Protein AF-A0A8C2EIW2-F1 (afdb_monomer_lite)

Secondary structure (DSSP, 8-state):
-----------HHHHHHHHHS-HHHHHHHHHHHHHHHT-S-HHHHHHHHHHHHH--EEEEEEETTTEEEEEEESS-BS-GGGGT-S---EEEEEES-EEEESSGGG-SSEEEE-SEEE-SGGGT-SS-S-----EEEEPP---SS-EEEEESSGGG-SSEEEEES--BS-GGGGT--SB--EEEEEES-EEEEEETTTEEEEEEE-SEEESSGGGGT-SS-B--EEEE--SS----TT---PPPPPPPPPS--PPPPPPPPPPPPPPPPP-----

Structure (mmCIF, N/CA/C/O backbone):
data_AF-A0A8C2EIW2-F1
#
_entry.id   AF-A0A8C2EIW2-F1
#
loop_
_atom_site.group_PDB
_atom_site.id
_atom_site.type_symbol
_atom_site.label_atom_id
_atom_site.label_alt_id
_atom_site.label_comp_id
_atom_site.label_asym_id
_atom_site.label_entity_id
_atom_site.label_seq_id
_atom_site.pdbx_PDB_ins_code
_atom_site.Cartn_x
_atom_site.Cartn_y
_atom_site.Cartn_z
_atom_site.occupancy
_atom_site.B_iso_or_equiv
_atom_site.auth_seq_id
_atom_site.auth_comp_id
_atom_site.auth_asym_id
_atom_site.auth_atom_id
_atom_site.pdbx_PDB_model_num
ATOM 1 N N . MET A 1 1 ? -33.256 -3.140 -30.099 1.00 30.50 1 MET A N 1
ATOM 2 C CA . MET A 1 1 ? -34.189 -3.434 -28.993 1.00 30.50 1 MET A CA 1
ATOM 3 C C . MET A 1 1 ? -33.750 -4.751 -28.363 1.00 30.50 1 MET A C 1
ATOM 5 O O . MET A 1 1 ? -34.333 -5.787 -28.634 1.00 30.50 1 MET A O 1
ATOM 9 N N . TYR A 1 2 ? -32.639 -4.740 -27.622 1.00 24.12 2 TYR A N 1
ATOM 10 C CA . TYR A 1 2 ? -32.174 -5.925 -26.899 1.00 24.12 2 TYR A CA 1
ATOM 11 C C . TYR A 1 2 ? -32.794 -5.869 -25.509 1.00 24.12 2 TYR A C 1
ATOM 13 O O . TYR A 1 2 ? -32.326 -5.154 -24.629 1.00 24.12 2 TYR A O 1
ATOM 21 N N . CYS A 1 3 ? -33.921 -6.558 -25.370 1.00 26.02 3 CYS A N 1
ATOM 22 C CA . CYS A 1 3 ? -34.551 -6.833 -24.092 1.00 26.02 3 CYS A CA 1
ATOM 23 C C . CYS A 1 3 ? -33.727 -7.950 -23.437 1.00 26.02 3 CYS A C 1
ATOM 25 O O . CYS A 1 3 ? -34.013 -9.130 -23.614 1.00 26.02 3 CYS A O 1
ATOM 27 N N . VAL A 1 4 ? -32.632 -7.583 -22.769 1.00 29.36 4 VAL A N 1
ATOM 28 C CA . VAL A 1 4 ? -32.008 -8.485 -21.802 1.00 29.36 4 VAL A CA 1
ATOM 29 C C . VAL A 1 4 ? -32.906 -8.403 -20.579 1.00 29.36 4 VAL A C 1
ATOM 31 O O . VAL A 1 4 ? -32.952 -7.372 -19.911 1.00 29.36 4 VAL A O 1
ATOM 34 N N . LEU A 1 5 ? -33.696 -9.451 -20.360 1.00 30.02 5 LEU A N 1
ATOM 35 C CA . LEU A 1 5 ? -34.366 -9.699 -19.092 1.00 30.02 5 LEU A CA 1
ATOM 36 C C . LEU A 1 5 ? -33.278 -9.695 -18.016 1.00 30.02 5 LEU A C 1
ATOM 38 O O . LEU A 1 5 ? -32.529 -10.655 -17.869 1.00 30.02 5 LEU A O 1
ATOM 42 N N . VAL A 1 6 ? -33.133 -8.557 -17.342 1.00 33.66 6 VAL A N 1
ATOM 43 C CA . VAL A 1 6 ? -32.317 -8.432 -16.142 1.00 33.66 6 VAL A CA 1
ATOM 44 C C . VAL A 1 6 ? -33.034 -9.273 -15.100 1.00 33.66 6 VAL A C 1
ATOM 46 O O . VAL A 1 6 ? -34.129 -8.914 -14.668 1.00 33.66 6 VAL A O 1
ATOM 49 N N . ASP A 1 7 ? -32.465 -10.425 -14.757 1.00 33.94 7 ASP A N 1
ATOM 50 C CA . ASP A 1 7 ? -32.944 -11.234 -13.644 1.00 33.94 7 ASP A CA 1
ATOM 51 C C . ASP A 1 7 ? -33.000 -10.344 -12.394 1.00 33.94 7 ASP A C 1
ATOM 53 O O . ASP A 1 7 ? -31.979 -9.939 -11.839 1.00 33.94 7 ASP A O 1
ATOM 57 N N . TYR A 1 8 ? -34.218 -10.023 -11.954 1.00 40.22 8 TYR A N 1
ATOM 58 C CA . TYR A 1 8 ? -34.543 -9.215 -10.772 1.00 40.22 8 TYR A CA 1
ATOM 59 C C . TYR A 1 8 ? -34.230 -9.949 -9.453 1.00 40.22 8 TYR A C 1
ATOM 61 O O . TYR A 1 8 ? -34.873 -9.718 -8.430 1.00 40.22 8 TYR A O 1
ATOM 69 N N . SER A 1 9 ? -33.224 -10.823 -9.432 1.00 42.44 9 SER A N 1
ATOM 70 C CA . SER A 1 9 ? -32.751 -11.469 -8.208 1.00 42.44 9 SER A CA 1
ATOM 71 C C . SER A 1 9 ? -31.757 -10.563 -7.485 1.00 42.44 9 SER A C 1
ATOM 73 O O . SER A 1 9 ? -30.590 -10.894 -7.284 1.00 42.44 9 SER A O 1
ATOM 75 N N . PHE A 1 10 ? -32.232 -9.395 -7.051 1.00 51.84 10 PHE A N 1
ATOM 76 C CA . PHE A 1 10 ? -31.583 -8.700 -5.947 1.00 51.84 10 PHE A CA 1
ATOM 77 C C . PHE A 1 10 ? -31.629 -9.639 -4.737 1.00 51.84 10 PHE A C 1
ATOM 79 O O . PHE A 1 10 ? -32.703 -9.896 -4.194 1.00 51.84 10 PHE A O 1
ATOM 86 N N . SER A 1 11 ? -30.476 -10.167 -4.318 1.00 59.78 11 SER A N 1
ATOM 87 C CA . SER A 1 11 ? -30.367 -10.876 -3.039 1.00 59.78 11 SER A CA 1
ATOM 88 C C . SER A 1 11 ? -31.013 -10.024 -1.939 1.00 59.78 11 SER A C 1
ATOM 90 O O . SER A 1 11 ? -30.809 -8.807 -1.904 1.00 59.78 11 SER A O 1
ATOM 92 N N . SER A 1 12 ? -31.795 -10.637 -1.044 1.00 57.91 12 SER A N 1
ATOM 93 C CA . SER A 1 12 ? -32.500 -9.936 0.044 1.00 57.91 12 SER A CA 1
ATOM 94 C C . SER A 1 12 ? -31.567 -9.054 0.888 1.00 57.91 12 SER A C 1
ATOM 96 O O . SER A 1 12 ? -31.994 -8.024 1.409 1.00 57.91 12 SER A O 1
ATOM 98 N N . ALA A 1 13 ? -30.277 -9.401 0.949 1.00 53.03 13 ALA A N 1
ATOM 99 C CA . ALA A 1 13 ? -29.229 -8.623 1.601 1.00 53.03 13 ALA A CA 1
ATOM 100 C C . ALA A 1 13 ? -29.002 -7.239 0.960 1.00 53.03 13 ALA A C 1
ATOM 102 O O . ALA A 1 13 ? -28.794 -6.260 1.673 1.00 53.03 13 ALA A O 1
ATOM 103 N N . VAL A 1 14 ? -29.098 -7.129 -0.370 1.00 58.44 14 VAL A N 1
ATOM 104 C CA . VAL A 1 14 ? -28.888 -5.870 -1.108 1.00 58.44 14 VAL A CA 1
ATOM 105 C C . VAL A 1 14 ? -30.044 -4.898 -0.856 1.00 58.44 14 VAL A C 1
ATOM 107 O O . VAL A 1 14 ? -29.818 -3.719 -0.584 1.00 58.44 14 VAL A O 1
ATOM 110 N N . TRP A 1 15 ? -31.285 -5.400 -0.872 1.00 61.28 15 TRP A N 1
ATOM 111 C CA . TRP A 1 15 ? -32.464 -4.609 -0.503 1.00 61.28 15 TRP A CA 1
ATOM 112 C C . TRP A 1 15 ? -32.425 -4.181 0.961 1.00 61.28 15 TRP A C 1
ATOM 114 O O . TRP A 1 15 ? -32.726 -3.026 1.261 1.00 61.28 15 TRP A O 1
ATOM 124 N N . SER A 1 16 ? -32.003 -5.077 1.859 1.00 59.00 16 SER A N 1
ATOM 125 C CA . SER A 1 16 ? -31.823 -4.743 3.270 1.00 59.00 16 SER A CA 1
ATOM 126 C C . SER A 1 16 ? -30.834 -3.591 3.437 1.00 59.00 16 SER A C 1
ATOM 128 O O . SER A 1 16 ? -31.175 -2.623 4.102 1.00 59.00 16 SER A O 1
ATOM 130 N N . LEU A 1 17 ? -29.667 -3.626 2.781 1.00 57.25 17 LEU A N 1
ATOM 131 C CA . LEU A 1 17 ? -28.654 -2.572 2.908 1.00 57.25 17 LEU A CA 1
ATOM 132 C C . LEU A 1 17 ? -29.141 -1.196 2.434 1.00 57.25 17 LEU A C 1
ATOM 134 O O . LEU A 1 17 ? -28.920 -0.192 3.113 1.00 57.25 17 LEU A O 1
ATOM 138 N N . ILE A 1 18 ? -29.838 -1.140 1.293 1.00 62.06 18 ILE A N 1
ATOM 139 C CA . ILE A 1 18 ? -30.417 0.111 0.777 1.00 62.06 18 ILE A CA 1
ATOM 140 C C . ILE A 1 18 ? -31.494 0.633 1.739 1.00 62.06 18 ILE A C 1
ATOM 142 O O . ILE A 1 18 ? -31.574 1.834 1.991 1.00 62.06 18 ILE A O 1
ATOM 146 N N . LEU A 1 19 ? -32.318 -0.253 2.305 1.00 66.56 19 LEU A N 1
ATOM 147 C CA . LEU A 1 19 ? -33.421 0.121 3.192 1.00 66.56 19 LEU A CA 1
ATOM 148 C C . LEU A 1 19 ? -32.984 0.424 4.633 1.00 66.56 19 LEU A C 1
ATOM 150 O O . LEU A 1 19 ? -33.709 1.138 5.325 1.00 66.56 19 LEU A O 1
ATOM 154 N N . THR A 1 20 ? -31.824 -0.058 5.088 1.00 62.56 20 THR A N 1
ATOM 155 C CA . THR A 1 20 ? -31.282 0.225 6.431 1.00 62.56 20 THR A CA 1
ATOM 156 C C . THR A 1 20 ? -30.272 1.370 6.453 1.00 62.56 20 THR A C 1
ATOM 158 O O . THR A 1 20 ? -29.995 1.908 7.522 1.00 62.56 20 THR A O 1
ATOM 161 N N . ALA A 1 21 ? -29.736 1.790 5.303 1.00 54.59 21 ALA A N 1
ATOM 162 C CA . ALA A 1 21 ? -28.833 2.935 5.235 1.00 54.59 21 ALA A CA 1
ATOM 163 C C . ALA A 1 21 ? -29.549 4.273 5.550 1.00 54.59 21 ALA A C 1
ATOM 165 O O . ALA A 1 21 ? -30.749 4.424 5.260 1.00 54.59 21 ALA A O 1
ATOM 166 N N . PRO A 1 22 ? -28.826 5.277 6.097 1.00 62.41 22 PRO A N 1
ATOM 167 C CA . PRO A 1 22 ? -29.338 6.637 6.260 1.00 62.41 22 PRO A CA 1
ATOM 168 C C . PRO A 1 22 ? -29.904 7.179 4.944 1.00 62.41 22 PRO A C 1
ATOM 170 O O . PRO A 1 22 ? -29.313 6.964 3.888 1.00 62.41 22 PRO A O 1
ATOM 173 N N . ILE A 1 23 ? -31.035 7.895 4.995 1.00 67.69 23 ILE A N 1
ATOM 174 C CA . ILE A 1 23 ? -31.810 8.313 3.804 1.00 67.69 23 ILE A CA 1
ATOM 175 C C . ILE A 1 23 ? -30.937 9.027 2.757 1.00 67.69 23 ILE A C 1
ATOM 177 O O . ILE A 1 23 ? -31.072 8.762 1.566 1.00 67.69 23 ILE A O 1
ATOM 181 N N . HIS A 1 24 ? -29.994 9.863 3.198 1.00 57.12 24 HIS A N 1
ATOM 182 C CA . HIS A 1 24 ? -29.082 10.601 2.319 1.00 57.12 24 HIS A CA 1
ATOM 183 C C . HIS A 1 24 ? -28.038 9.716 1.604 1.00 57.12 24 HIS A C 1
ATOM 185 O O . HIS A 1 24 ? -27.516 10.117 0.570 1.00 57.12 24 HIS A O 1
ATOM 191 N N . CYS A 1 25 ? -27.758 8.507 2.103 1.00 43.12 25 CYS A N 1
ATOM 192 C CA . CYS A 1 25 ? -26.814 7.558 1.499 1.00 43.12 25 CYS A CA 1
ATOM 193 C C . CYS A 1 25 ? -27.482 6.569 0.532 1.00 43.12 25 CYS A C 1
ATOM 195 O O . CYS A 1 25 ? -26.796 5.975 -0.300 1.00 43.12 25 CYS A O 1
ATOM 197 N N . ARG A 1 26 ? -28.808 6.378 0.622 1.00 67.62 26 ARG A N 1
ATOM 198 C CA . ARG A 1 26 ? -29.530 5.325 -0.119 1.00 67.62 26 ARG A CA 1
ATOM 199 C C . ARG A 1 26 ? -29.382 5.442 -1.633 1.00 67.62 26 ARG A C 1
ATOM 201 O O . ARG A 1 26 ? -29.185 4.428 -2.292 1.00 67.62 26 ARG A O 1
ATOM 208 N N . GLY A 1 27 ? -29.444 6.664 -2.168 1.00 60.44 27 GLY A N 1
ATOM 209 C CA . GLY A 1 27 ? -29.278 6.919 -3.604 1.00 60.44 27 GLY A CA 1
ATOM 210 C C . GLY A 1 27 ? -27.888 6.528 -4.111 1.00 60.44 27 GLY A C 1
ATOM 211 O O . GLY A 1 27 ? -27.780 5.813 -5.099 1.00 60.44 27 GLY A O 1
ATOM 212 N N . SER A 1 28 ? -26.838 6.908 -3.375 1.00 58.56 28 SER A N 1
ATOM 213 C CA . SER A 1 28 ? -25.444 6.581 -3.713 1.00 58.56 28 SER A CA 1
ATOM 214 C C . SER A 1 28 ? -25.170 5.074 -3.644 1.00 58.56 28 SER A C 1
ATOM 216 O O . SER A 1 28 ? -24.559 4.511 -4.549 1.00 58.56 28 SER A O 1
ATOM 218 N N . ILE A 1 29 ? -25.693 4.388 -2.620 1.00 61.31 29 ILE A N 1
ATOM 219 C CA . ILE A 1 29 ? -25.570 2.926 -2.492 1.00 61.31 29 ILE A CA 1
ATOM 220 C C . ILE A 1 29 ? -26.311 2.222 -3.637 1.00 61.31 29 ILE A C 1
ATOM 222 O O . ILE A 1 29 ? -25.757 1.318 -4.258 1.00 61.31 29 ILE A O 1
ATOM 226 N N . ALA A 1 30 ? -27.535 2.650 -3.964 1.00 62.59 30 ALA A N 1
ATOM 227 C CA . ALA A 1 30 ? -28.309 2.074 -5.064 1.00 62.59 30 ALA A CA 1
ATOM 228 C C . ALA A 1 30 ? -27.621 2.270 -6.428 1.00 62.59 30 ALA A C 1
ATOM 230 O O . ALA A 1 30 ? -27.574 1.339 -7.232 1.00 62.59 30 ALA A O 1
ATOM 231 N N . GLU A 1 31 ? -27.043 3.448 -6.672 1.00 61.84 31 GLU A N 1
ATOM 232 C CA . GLU A 1 31 ? -26.300 3.750 -7.898 1.00 61.84 31 GLU A CA 1
ATOM 233 C C . GLU A 1 31 ? -25.021 2.906 -8.012 1.00 61.84 31 GLU A C 1
ATOM 235 O O . GLU A 1 31 ? -24.765 2.306 -9.056 1.00 61.84 31 GLU A O 1
ATOM 240 N N . GLN A 1 32 ? -24.260 2.764 -6.922 1.00 59.06 32 GLN A N 1
ATOM 241 C CA . GLN A 1 32 ? -23.056 1.925 -6.885 1.00 59.06 32 GLN A CA 1
ATOM 242 C C . GLN A 1 32 ? -23.372 0.438 -7.091 1.00 59.06 32 GLN A C 1
ATOM 244 O O . GLN A 1 32 ? -22.642 -0.252 -7.807 1.00 59.06 32 GLN A O 1
ATOM 249 N N . VAL A 1 33 ? -24.473 -0.057 -6.517 1.00 63.78 33 VAL A N 1
ATOM 250 C CA . VAL A 1 33 ? -24.961 -1.429 -6.725 1.00 63.78 33 VAL A CA 1
ATOM 251 C C . VAL A 1 33 ? -25.390 -1.646 -8.182 1.00 63.78 33 VAL A C 1
ATOM 253 O O . VAL A 1 33 ? -25.009 -2.654 -8.778 1.00 63.78 33 VAL A O 1
ATOM 256 N N . MET A 1 34 ? -26.114 -0.697 -8.793 1.00 61.66 34 MET A N 1
ATOM 257 C CA . MET A 1 34 ? -26.484 -0.775 -10.215 1.00 61.66 34 MET A CA 1
ATOM 258 C C . MET A 1 34 ? -25.261 -0.748 -11.139 1.00 61.66 34 MET A C 1
ATOM 260 O O . MET A 1 34 ? -25.190 -1.532 -12.083 1.00 61.66 34 MET A O 1
ATOM 264 N N . GLN A 1 35 ? -24.263 0.092 -10.848 1.00 56.88 35 GLN A N 1
ATOM 265 C CA . GLN A 1 35 ? -23.012 0.129 -11.612 1.00 56.88 35 GLN A CA 1
ATOM 266 C C . GLN A 1 35 ? -22.216 -1.178 -11.510 1.00 56.88 35 GLN A C 1
ATOM 268 O O . GLN A 1 35 ? -21.512 -1.534 -12.455 1.00 56.88 35 GLN A O 1
ATOM 273 N N . CYS A 1 36 ? -22.325 -1.920 -10.400 1.00 55.12 36 CYS A N 1
ATOM 274 C CA . CYS A 1 36 ? -21.726 -3.250 -10.307 1.00 55.12 36 CYS A CA 1
ATOM 275 C C . CYS A 1 36 ? -22.353 -4.189 -11.343 1.00 55.12 36 CYS A C 1
ATOM 277 O O . CYS A 1 36 ?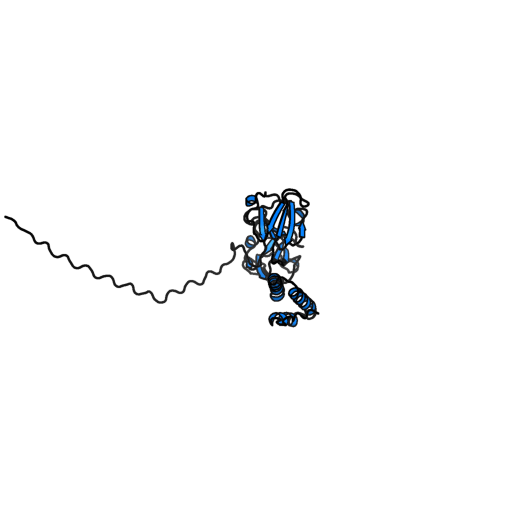 -21.612 -4.783 -12.117 1.00 55.12 36 CYS A O 1
ATOM 279 N N . TYR A 1 37 ? -23.685 -4.242 -11.450 1.00 57.47 37 TYR A N 1
ATOM 280 C CA . TYR A 1 37 ? -24.411 -5.150 -12.354 1.00 57.47 37 TYR A CA 1
ATOM 281 C C . TYR A 1 37 ? -24.103 -4.981 -13.853 1.00 57.47 37 TYR A C 1
ATOM 283 O O . TYR A 1 37 ? -24.284 -5.922 -14.620 1.00 57.47 37 TYR A O 1
ATOM 291 N N . ILE A 1 38 ? -23.600 -3.819 -14.274 1.00 56.09 38 ILE A N 1
ATOM 292 C CA . ILE A 1 38 ? -23.269 -3.534 -15.682 1.00 56.09 38 ILE A CA 1
ATOM 293 C C . ILE A 1 38 ? -21.868 -4.064 -16.060 1.00 56.09 38 ILE A C 1
ATOM 295 O O . ILE A 1 38 ? -21.541 -4.195 -17.239 1.00 56.09 38 ILE A O 1
ATOM 299 N N . SER A 1 39 ? -21.024 -4.393 -15.076 1.00 52.19 39 SER A N 1
ATOM 300 C CA . SER A 1 39 ? -19.644 -4.826 -15.318 1.00 52.19 39 SER A CA 1
ATOM 301 C C . SER A 1 39 ? -19.572 -6.271 -15.854 1.00 52.19 39 SER A C 1
ATOM 303 O O . SER A 1 39 ? -20.128 -7.167 -15.228 1.00 52.19 39 SER A O 1
ATOM 305 N N . PRO A 1 40 ? -18.859 -6.565 -16.959 1.00 54.47 40 PRO A N 1
ATOM 306 C CA . PRO A 1 40 ? -18.861 -7.898 -17.580 1.00 54.47 40 PRO A CA 1
ATOM 307 C C . PRO A 1 40 ? -18.121 -8.986 -16.777 1.00 54.47 40 PRO A C 1
ATOM 309 O O . PRO A 1 40 ? -18.162 -10.157 -17.150 1.00 54.47 40 PRO A O 1
ATOM 312 N N . ASN A 1 41 ? -17.429 -8.632 -15.689 1.00 57.75 41 ASN A N 1
ATOM 313 C CA . ASN A 1 41 ? -16.630 -9.565 -14.893 1.00 57.75 41 ASN A CA 1
ATOM 314 C C . ASN A 1 41 ? -17.331 -9.909 -13.561 1.00 57.75 41 ASN A C 1
ATOM 316 O O . ASN A 1 41 ? -17.352 -9.103 -12.632 1.00 57.75 41 ASN A O 1
ATOM 320 N N . LEU A 1 42 ? -17.885 -11.122 -13.447 1.00 56.72 42 LEU A N 1
ATOM 321 C CA . LEU A 1 42 ? -18.634 -11.567 -12.259 1.00 56.72 42 LEU A CA 1
ATOM 322 C C . LEU A 1 42 ? -17.804 -11.588 -10.960 1.00 56.72 42 LEU A C 1
ATOM 324 O O . LEU A 1 42 ? -18.348 -11.334 -9.887 1.00 56.72 42 LEU A O 1
ATOM 328 N N . LEU A 1 43 ? -16.501 -11.887 -11.016 1.00 55.50 43 LEU A N 1
ATOM 329 C CA . LEU A 1 43 ? -15.640 -11.906 -9.821 1.00 55.50 43 LEU A CA 1
ATOM 330 C C . LEU A 1 43 ? -15.403 -10.490 -9.293 1.00 55.50 43 LEU A C 1
ATOM 332 O O . LEU A 1 43 ? -15.512 -10.240 -8.094 1.00 55.50 43 LEU A O 1
ATOM 336 N N . GLN A 1 44 ? -15.167 -9.559 -10.216 1.00 56.28 44 GLN A N 1
ATOM 337 C CA . GLN A 1 44 ? -15.072 -8.130 -9.946 1.00 56.28 44 GLN A CA 1
ATOM 338 C C . GLN A 1 44 ? -16.358 -7.592 -9.301 1.00 56.28 44 GLN A C 1
ATOM 340 O O . GLN A 1 44 ? -16.306 -6.872 -8.303 1.00 56.28 44 GLN A O 1
ATOM 345 N N . GLN A 1 45 ? -17.520 -7.966 -9.849 1.00 55.41 45 GLN A N 1
ATOM 346 C CA . GLN A 1 45 ? -18.823 -7.635 -9.270 1.00 55.41 45 GLN A CA 1
ATOM 347 C C . GLN A 1 45 ? -18.954 -8.179 -7.853 1.00 55.41 45 GLN A C 1
ATOM 349 O O . GLN A 1 45 ? -19.349 -7.440 -6.956 1.00 55.41 45 GLN A O 1
ATOM 354 N N . ARG A 1 46 ? -18.597 -9.451 -7.642 1.00 54.94 46 ARG A N 1
ATOM 355 C CA . ARG A 1 46 ? -18.718 -10.115 -6.344 1.00 54.94 46 ARG A CA 1
ATOM 356 C C . ARG A 1 46 ? -17.853 -9.449 -5.279 1.00 54.94 46 ARG A C 1
ATOM 358 O O . ARG A 1 46 ? -18.366 -9.174 -4.205 1.00 54.94 46 ARG A O 1
ATOM 365 N N . ASN A 1 47 ? -16.590 -9.144 -5.572 1.00 57.78 47 ASN A N 1
ATOM 366 C CA . ASN A 1 47 ? -15.695 -8.491 -4.611 1.00 57.78 47 ASN A CA 1
ATOM 367 C C . ASN A 1 47 ? -16.169 -7.067 -4.286 1.00 57.78 47 ASN A C 1
ATOM 369 O O . ASN A 1 47 ? -16.259 -6.692 -3.120 1.00 57.78 47 ASN A O 1
ATOM 373 N N . LYS A 1 48 ? -16.585 -6.304 -5.306 1.00 59.34 48 LYS A N 1
ATOM 374 C CA . LYS A 1 48 ? -17.128 -4.952 -5.124 1.00 59.34 48 LYS A CA 1
ATOM 375 C C . LYS A 1 48 ? -18.429 -4.955 -4.312 1.00 59.34 48 LYS A C 1
ATOM 377 O O . LYS A 1 48 ? -18.587 -4.127 -3.422 1.00 59.34 48 LYS A O 1
ATOM 382 N N . LEU A 1 49 ? -19.327 -5.910 -4.562 1.00 55.94 49 LEU A N 1
ATOM 383 C CA . LEU A 1 49 ? -20.537 -6.124 -3.763 1.00 55.94 49 LEU A CA 1
ATOM 384 C C . LEU A 1 49 ? -20.206 -6.561 -2.332 1.00 55.94 49 LEU A C 1
ATOM 386 O O . LEU A 1 49 ? -20.809 -6.025 -1.418 1.00 55.94 49 LEU A O 1
ATOM 390 N N . ILE A 1 50 ? -19.238 -7.454 -2.107 1.00 58.59 50 ILE A N 1
ATOM 391 C CA . ILE A 1 50 ? -18.809 -7.846 -0.751 1.00 58.59 50 ILE A CA 1
ATOM 392 C C . ILE A 1 50 ? -18.352 -6.618 0.046 1.00 58.59 50 ILE A C 1
ATOM 394 O O . ILE A 1 50 ? -18.817 -6.425 1.162 1.00 58.59 50 ILE A O 1
ATOM 398 N N . TYR A 1 51 ? -17.541 -5.728 -0.533 1.00 59.97 51 TYR A N 1
ATOM 399 C CA . TYR A 1 51 ? -17.130 -4.496 0.156 1.00 59.97 51 TYR A CA 1
ATOM 400 C C . TYR A 1 51 ? -18.279 -3.528 0.438 1.00 59.97 51 TYR A C 1
ATOM 402 O O . TYR A 1 51 ? -18.302 -2.881 1.484 1.00 59.97 51 TYR A O 1
ATOM 410 N N . ILE A 1 52 ? -19.233 -3.423 -0.491 1.00 57.97 52 ILE A N 1
ATOM 411 C CA . ILE A 1 52 ? -20.424 -2.584 -0.317 1.00 57.97 52 ILE A CA 1
ATOM 412 C C . ILE A 1 52 ? -21.341 -3.163 0.771 1.00 57.97 52 ILE A C 1
ATOM 414 O O . ILE A 1 52 ? -21.933 -2.396 1.525 1.00 57.97 52 ILE A O 1
ATOM 418 N N . LEU A 1 53 ? -21.460 -4.492 0.861 1.00 54.56 53 LEU A N 1
ATOM 419 C CA . LEU A 1 53 ? -22.374 -5.184 1.772 1.00 54.56 53 LEU A CA 1
ATOM 420 C C . LEU A 1 53 ? -21.793 -5.362 3.186 1.00 54.56 53 LEU A C 1
ATOM 422 O O . LEU A 1 53 ? -22.518 -5.144 4.153 1.00 54.56 53 LEU A O 1
ATOM 426 N N . ASP A 1 54 ? -20.509 -5.705 3.322 1.00 61.25 54 ASP A N 1
ATOM 427 C CA . ASP A 1 54 ? -19.856 -5.897 4.630 1.00 61.25 54 ASP A CA 1
ATOM 428 C C . ASP A 1 54 ? -19.459 -4.562 5.290 1.00 61.25 54 ASP A C 1
ATOM 430 O O . ASP A 1 54 ? -19.237 -4.505 6.501 1.00 61.25 54 ASP A O 1
ATOM 434 N N . GLY A 1 55 ? -19.402 -3.473 4.510 1.00 70.00 55 GLY A N 1
ATOM 435 C CA . GLY A 1 55 ? -18.922 -2.166 4.957 1.00 70.00 55 GLY A CA 1
ATOM 436 C C . GLY A 1 55 ? -17.418 -2.177 5.241 1.00 70.00 55 GLY A C 1
ATOM 437 O O . GLY A 1 55 ? -16.827 -3.215 5.515 1.00 70.00 55 GLY A O 1
ATOM 438 N N . LEU A 1 56 ? -16.755 -1.023 5.173 1.00 84.88 56 LEU A N 1
ATOM 439 C CA . LEU A 1 56 ? -15.342 -0.900 5.557 1.00 84.88 56 LEU A CA 1
ATOM 440 C C . LEU A 1 56 ? -15.257 -0.916 7.086 1.00 84.88 56 LEU A C 1
ATOM 442 O O . LEU A 1 56 ? -15.984 -0.153 7.725 1.00 84.88 56 LEU A O 1
ATOM 446 N N . ARG A 1 57 ? -14.399 -1.751 7.686 1.00 91.25 57 ARG A N 1
ATOM 447 C CA . ARG A 1 57 ? -14.280 -1.793 9.148 1.00 91.25 57 ARG A CA 1
ATOM 448 C C . ARG A 1 57 ? -12.894 -2.190 9.648 1.00 91.25 57 ARG A C 1
ATOM 450 O O . ARG A 1 57 ? -12.407 -3.296 9.410 1.00 91.25 57 ARG A O 1
ATOM 457 N N . ALA A 1 58 ? -12.307 -1.284 10.423 1.00 95.56 58 ALA A N 1
ATOM 458 C CA . ALA A 1 58 ? -11.114 -1.515 11.226 1.00 95.56 58 ALA A CA 1
ATOM 459 C C . ALA A 1 58 ? -11.347 -1.038 12.667 1.00 95.56 58 ALA A C 1
ATOM 461 O O . ALA A 1 58 ? -11.920 0.026 12.901 1.00 95.56 58 ALA A O 1
ATOM 462 N N . SER A 1 59 ? -10.883 -1.820 13.636 1.00 97.38 59 SER A N 1
ATOM 463 C CA . SER A 1 59 ? -10.918 -1.509 15.063 1.00 97.38 59 SER A CA 1
ATOM 464 C C . SER A 1 59 ? -9.493 -1.296 15.568 1.00 97.38 59 SER A C 1
ATOM 466 O O . SER A 1 59 ? -8.674 -2.211 15.515 1.00 97.38 59 SER A O 1
ATOM 468 N N . LEU A 1 60 ? -9.193 -0.100 16.068 1.00 98.25 60 LEU A N 1
ATOM 469 C CA . LEU A 1 60 ? -7.896 0.253 16.640 1.00 98.25 60 LEU A CA 1
ATOM 470 C C . LEU A 1 60 ? -8.024 0.361 18.159 1.00 98.25 60 LEU A C 1
ATOM 472 O O . LEU A 1 60 ? -9.013 0.888 18.672 1.00 98.25 60 LEU A O 1
ATOM 476 N N . PHE A 1 61 ? -7.013 -0.119 18.871 1.00 98.25 61 PHE A N 1
ATOM 477 C CA . PHE A 1 61 ? -6.990 -0.173 20.327 1.00 98.25 61 PHE A CA 1
ATOM 478 C C . PHE A 1 61 ? -5.762 0.544 20.871 1.00 98.25 61 PHE A C 1
ATOM 480 O O . PHE A 1 61 ? -4.676 0.463 20.297 1.00 98.25 61 PHE A O 1
ATOM 487 N N . GLU A 1 62 ? -5.931 1.220 22.001 1.00 97.31 62 GLU A N 1
ATOM 488 C CA . GLU A 1 62 ? -4.874 1.970 22.684 1.00 97.31 62 GLU A CA 1
ATOM 489 C C . GLU A 1 62 ? -3.724 1.074 23.172 1.00 97.31 62 GLU A C 1
ATOM 491 O O . GLU A 1 62 ? -2.551 1.440 23.072 1.00 97.31 62 GLU A O 1
ATOM 496 N N . PHE A 1 63 ? -4.038 -0.132 23.652 1.00 97.56 63 PHE A N 1
ATOM 497 C CA . PHE A 1 63 ? -3.052 -1.073 24.183 1.00 97.56 63 PHE A CA 1
ATOM 498 C C . PHE A 1 63 ? -2.904 -2.321 23.310 1.00 97.56 63 PHE A C 1
ATOM 500 O O . PHE A 1 63 ? -3.744 -2.628 22.462 1.00 97.56 63 PHE A O 1
ATOM 507 N N . GLU A 1 64 ? -1.801 -3.047 23.513 1.00 97.50 64 GLU A N 1
ATOM 508 C CA . GLU A 1 64 ? -1.590 -4.365 22.908 1.00 97.50 64 GLU A CA 1
ATOM 509 C C . GLU A 1 64 ? -2.700 -5.347 23.341 1.00 97.50 64 GLU A C 1
ATOM 511 O O . GLU A 1 64 ? -3.313 -5.205 24.405 1.00 97.50 64 GLU A O 1
ATOM 516 N N . ASN A 1 65 ? -2.920 -6.385 22.535 1.00 97.19 65 ASN A N 1
ATOM 517 C CA . ASN A 1 65 ? -3.881 -7.466 22.778 1.00 97.19 65 ASN A CA 1
ATOM 518 C C . ASN A 1 65 ? -5.340 -6.996 22.928 1.00 97.19 65 ASN A C 1
ATOM 520 O O . ASN A 1 65 ? -6.086 -7.531 23.749 1.00 97.19 65 ASN A O 1
ATOM 524 N N . PHE A 1 66 ? -5.734 -6.004 22.128 1.00 97.56 66 PHE A N 1
ATOM 525 C CA . PHE A 1 66 ? -7.110 -5.523 21.955 1.00 97.56 66 PHE A CA 1
ATOM 526 C C . PHE A 1 66 ? -7.723 -4.946 23.238 1.00 97.56 66 PHE A C 1
ATOM 528 O O . PHE A 1 66 ? -8.880 -5.196 23.574 1.00 97.56 66 PHE A O 1
ATOM 535 N N . ARG A 1 67 ? -6.918 -4.178 23.986 1.00 97.12 67 ARG A N 1
ATOM 536 C CA . ARG A 1 67 ? -7.288 -3.579 25.279 1.00 97.12 67 ARG A CA 1
ATOM 537 C C . ARG A 1 67 ? -7.259 -2.054 25.246 1.00 97.12 67 ARG A C 1
ATOM 539 O O . ARG A 1 67 ? -6.665 -1.439 24.365 1.00 97.12 67 ARG A O 1
ATOM 546 N N . GLY A 1 68 ? -7.843 -1.457 26.281 1.00 96.81 68 GLY A N 1
ATOM 547 C CA . GLY A 1 68 ? -7.914 -0.007 26.440 1.00 96.81 68 GLY A CA 1
ATOM 548 C C . GLY A 1 68 ? -9.014 0.596 25.582 1.00 96.81 68 GLY A C 1
ATOM 549 O O . GLY A 1 68 ? -9.983 -0.082 25.223 1.00 96.81 68 GLY A O 1
ATOM 550 N N . LYS A 1 69 ? -8.878 1.882 25.266 1.00 96.31 69 LYS A N 1
ATOM 551 C CA . LYS A 1 69 ? -9.846 2.560 24.413 1.00 96.31 69 LYS A CA 1
ATOM 552 C C . LYS A 1 69 ? -9.885 1.932 23.014 1.00 96.31 69 LYS A C 1
ATOM 554 O O . LYS A 1 69 ? -8.844 1.709 22.401 1.00 96.31 69 LYS A O 1
ATOM 559 N N . LYS A 1 70 ? -11.099 1.712 22.501 1.00 97.25 70 LYS A N 1
ATOM 560 C CA . LYS A 1 70 ? -11.375 1.232 21.141 1.00 97.25 70 LYS A CA 1
ATOM 561 C C . LYS A 1 70 ? -11.866 2.381 20.257 1.00 97.25 70 LYS A C 1
ATOM 563 O O . LYS A 1 70 ? -12.760 3.127 20.654 1.00 97.25 70 LYS A O 1
ATOM 568 N N . VAL A 1 71 ? -11.312 2.495 19.054 1.00 97.69 71 VAL A N 1
ATOM 569 C CA . VAL A 1 71 ? -11.792 3.375 17.982 1.00 97.69 71 VAL A CA 1
ATOM 570 C C . VAL A 1 71 ? -12.166 2.510 16.785 1.00 97.69 71 VAL A C 1
ATOM 572 O O . VAL A 1 71 ? -11.329 1.781 16.260 1.00 97.69 71 VAL A O 1
ATOM 575 N N . GLU A 1 72 ? -13.421 2.592 16.352 1.00 96.56 72 GLU A N 1
ATOM 576 C CA . GLU A 1 72 ? -13.898 1.929 15.136 1.00 96.56 72 GLU A CA 1
ATOM 577 C C . GLU A 1 72 ? -13.879 2.908 13.965 1.00 96.56 72 GLU A C 1
ATOM 579 O O . GLU A 1 72 ? -14.372 4.035 14.069 1.00 96.56 72 GLU A O 1
ATOM 584 N N . LEU A 1 73 ? -13.307 2.472 12.847 1.00 95.06 73 LEU A N 1
ATOM 585 C CA . LEU A 1 73 ? -13.206 3.237 11.615 1.00 95.06 73 LEU A CA 1
ATOM 586 C C . LEU A 1 73 ? -13.955 2.521 10.498 1.00 95.06 73 LEU A C 1
ATOM 588 O O . LEU A 1 73 ? -13.725 1.340 10.245 1.00 95.06 73 LEU A O 1
ATOM 592 N N . SER A 1 74 ? -14.806 3.274 9.807 1.00 92.06 74 SER A N 1
ATOM 593 C CA . SER A 1 74 ? -15.502 2.852 8.586 1.00 92.06 74 SER A CA 1
ATOM 594 C C . SER A 1 74 ? -15.172 3.709 7.363 1.00 92.06 74 SER A C 1
ATOM 596 O O . SER A 1 74 ? -15.752 3.548 6.292 1.00 92.06 74 SER A O 1
ATOM 598 N N . ALA A 1 75 ? -14.224 4.628 7.520 1.00 91.25 75 ALA A N 1
ATOM 599 C CA . ALA A 1 75 ? -13.700 5.496 6.480 1.00 91.25 75 ALA A CA 1
ATOM 600 C C . ALA A 1 75 ? -12.243 5.849 6.803 1.00 91.25 75 ALA A C 1
ATOM 602 O O . ALA A 1 75 ? -11.722 5.493 7.864 1.00 91.25 75 ALA A O 1
ATOM 603 N N . GLU A 1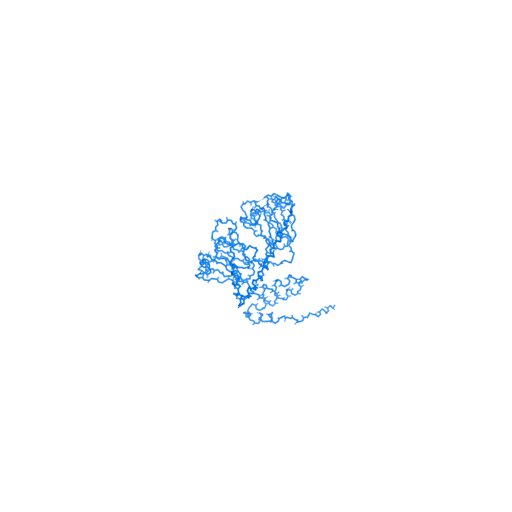 76 ? -11.590 6.565 5.892 1.00 94.62 76 GLU A N 1
ATOM 604 C CA . GLU A 1 76 ? -10.248 7.088 6.125 1.00 94.62 76 GLU A CA 1
ATOM 605 C C . GLU A 1 76 ? -10.178 8.025 7.345 1.00 94.62 76 GLU A C 1
ATOM 607 O O . GLU A 1 76 ? -11.122 8.749 7.666 1.00 94.62 76 GLU A O 1
ATOM 612 N N . CYS A 1 77 ? -9.033 8.028 8.024 1.00 97.25 77 CYS A N 1
ATOM 613 C CA . CYS A 1 77 ? -8.733 8.905 9.145 1.00 97.25 77 CYS A CA 1
ATOM 614 C C . CYS A 1 77 ? -7.335 9.502 8.958 1.00 97.25 77 CYS A C 1
ATOM 616 O O . CYS A 1 77 ? -6.335 8.787 8.994 1.00 97.25 77 CYS A O 1
ATOM 618 N N . LYS A 1 78 ? -7.275 10.820 8.735 1.00 98.00 78 LYS A N 1
ATOM 619 C CA . LYS A 1 78 ? -6.027 11.565 8.489 1.00 98.00 78 LYS A CA 1
ATOM 620 C C . LYS A 1 78 ? -5.254 11.897 9.764 1.00 98.00 78 LYS A C 1
ATOM 622 O O . LYS A 1 78 ? -4.060 12.166 9.675 1.00 98.00 78 LYS A O 1
ATOM 627 N N . ASP A 1 79 ? -5.920 11.887 10.913 1.00 97.75 79 ASP A N 1
ATOM 628 C CA . ASP A 1 79 ? -5.308 12.151 12.211 1.00 97.75 79 ASP A CA 1
ATOM 629 C C . ASP A 1 79 ? -6.030 11.360 13.312 1.00 97.75 79 ASP A C 1
ATOM 631 O O . ASP A 1 79 ? -7.140 11.695 13.727 1.00 97.75 79 ASP A O 1
ATOM 635 N N . LEU A 1 80 ? -5.400 10.289 13.794 1.00 97.06 80 LEU A N 1
ATOM 636 C CA . LEU A 1 80 ? -5.938 9.464 14.880 1.00 97.06 80 LEU A CA 1
ATOM 637 C C . LEU A 1 80 ? -5.978 10.202 16.225 1.00 97.06 80 LEU A C 1
ATOM 639 O O . LEU A 1 80 ? -6.779 9.847 17.096 1.00 97.06 80 LEU A O 1
ATOM 643 N N . ILE A 1 81 ? -5.197 11.274 16.380 1.00 95.56 81 ILE A N 1
ATOM 644 C CA . ILE A 1 81 ? -5.224 12.107 17.585 1.00 95.56 81 ILE A CA 1
ATOM 645 C C . ILE A 1 81 ? -6.581 12.812 17.709 1.00 95.56 81 ILE A C 1
ATOM 647 O O . ILE A 1 81 ? -7.109 12.909 18.813 1.00 95.56 81 ILE A O 1
ATOM 651 N N . GLU A 1 82 ? -7.232 13.184 16.600 1.00 95.31 82 GLU A N 1
ATOM 652 C CA . GLU A 1 82 ? -8.592 13.755 16.618 1.00 95.31 82 GLU A CA 1
ATOM 653 C C . GLU A 1 82 ? -9.651 12.757 17.117 1.00 95.31 82 GLU A C 1
ATOM 655 O O . GLU A 1 82 ? -10.722 13.141 17.587 1.00 95.31 82 GLU A O 1
ATOM 660 N N . LYS A 1 83 ? -9.357 11.452 17.062 1.00 92.81 83 LYS A N 1
ATOM 661 C CA . LYS A 1 83 ? -10.182 10.396 17.670 1.00 92.81 83 LYS A CA 1
ATOM 662 C C . LYS A 1 83 ? -9.806 10.129 19.132 1.00 92.81 83 LYS A C 1
ATOM 664 O O . LYS A 1 83 ? -10.321 9.187 19.738 1.00 92.81 83 LYS A O 1
ATOM 669 N N . ASN A 1 84 ? -8.950 10.967 19.718 1.00 93.19 84 ASN A N 1
ATOM 670 C CA . ASN A 1 84 ? -8.245 10.794 20.988 1.00 93.19 84 ASN A CA 1
ATOM 671 C C . ASN A 1 84 ? -7.583 9.409 21.096 1.00 93.19 84 ASN A C 1
ATOM 673 O O . ASN A 1 84 ? -7.821 8.683 22.064 1.00 93.19 84 ASN A O 1
ATOM 677 N N . LEU A 1 85 ? -6.853 9.002 20.055 1.00 93.81 85 LEU A N 1
ATOM 678 C CA . LEU A 1 85 ? -6.021 7.800 20.042 1.00 93.81 85 LEU A CA 1
ATOM 679 C C . LEU A 1 85 ? -4.580 8.209 19.711 1.00 93.81 85 LEU A C 1
ATOM 681 O O . LEU A 1 85 ? -4.166 8.196 18.557 1.00 93.81 85 LEU A O 1
ATOM 685 N N . GLU A 1 86 ? -3.835 8.628 20.736 1.00 90.81 86 GLU A N 1
ATOM 686 C CA . GLU A 1 86 ? -2.455 9.127 20.595 1.00 90.81 86 GLU A CA 1
ATOM 687 C C . GLU A 1 86 ? -1.451 8.019 20.263 1.00 90.81 86 GLU A C 1
ATOM 689 O O . GLU A 1 86 ? -0.425 8.264 19.630 1.00 90.81 86 GLU A O 1
ATOM 694 N N . LYS A 1 87 ? -1.753 6.789 20.688 1.00 93.88 87 LYS A N 1
ATOM 695 C CA . LYS A 1 87 ? -0.948 5.602 20.422 1.00 93.88 87 LYS A CA 1
ATOM 696 C C . LYS A 1 87 ? -1.849 4.424 20.089 1.00 93.88 87 LYS A C 1
ATOM 698 O O . LYS A 1 87 ? -2.838 4.175 20.774 1.00 93.88 87 LYS A O 1
ATOM 703 N N . VAL A 1 88 ? -1.468 3.682 19.056 1.00 97.81 88 VAL A N 1
ATOM 704 C CA . VAL A 1 88 ? -2.130 2.440 18.655 1.00 97.81 88 VAL A CA 1
ATOM 705 C C . VAL A 1 88 ? -1.313 1.265 19.176 1.00 97.81 88 VAL A C 1
ATOM 707 O O . VAL A 1 88 ? -0.150 1.092 18.813 1.00 97.81 88 VAL A O 1
ATOM 710 N N . GLY A 1 89 ? -1.910 0.467 20.054 1.00 97.06 89 GLY A N 1
ATOM 711 C CA . GLY A 1 89 ? -1.296 -0.724 20.627 1.00 97.06 89 GLY A CA 1
ATOM 712 C C . GLY A 1 89 ? -1.663 -2.009 19.889 1.00 97.06 89 GLY A C 1
ATOM 713 O O . GLY A 1 89 ? -0.822 -2.896 19.786 1.00 97.06 89 GLY A O 1
ATOM 714 N N . SER A 1 90 ? -2.878 -2.120 19.349 1.00 98.19 90 SER A N 1
ATOM 715 C CA . SER A 1 90 ? -3.317 -3.280 18.558 1.00 98.19 90 SER A CA 1
ATOM 716 C C . SER A 1 90 ? -4.426 -2.930 17.563 1.00 98.19 90 SER A C 1
ATOM 718 O O . SER A 1 90 ? -5.084 -1.896 17.697 1.00 98.19 90 SER A O 1
ATOM 720 N N . ILE A 1 91 ? -4.609 -3.767 16.53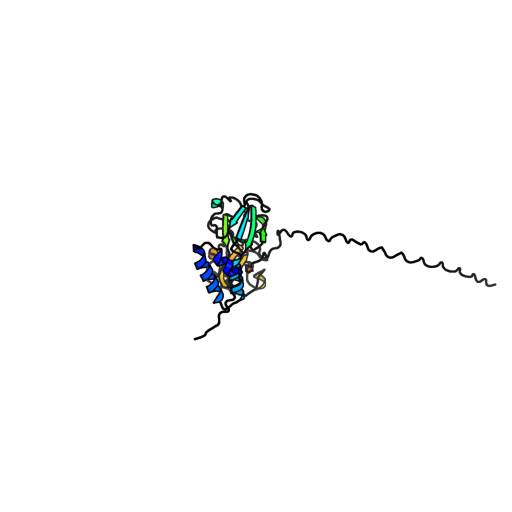8 1.00 98.00 91 ILE A N 1
ATOM 721 C CA . ILE A 1 91 ? -5.551 -3.531 15.433 1.00 98.00 91 ILE A CA 1
ATOM 722 C C . ILE A 1 91 ? -6.287 -4.828 15.091 1.00 98.00 91 ILE A C 1
ATOM 724 O O . ILE A 1 91 ? -5.675 -5.891 15.019 1.00 98.00 91 ILE A O 1
ATOM 728 N N . ILE A 1 92 ? -7.586 -4.735 14.829 1.00 96.69 92 ILE A N 1
ATOM 729 C CA . ILE A 1 92 ? -8.378 -5.790 14.192 1.00 96.69 92 ILE A CA 1
ATOM 730 C C . ILE A 1 92 ? -8.934 -5.219 12.891 1.00 96.69 92 ILE A C 1
ATOM 732 O O . ILE A 1 92 ? -9.647 -4.216 12.909 1.00 96.69 92 ILE A O 1
ATOM 736 N N . VAL A 1 93 ? -8.617 -5.850 11.765 1.00 94.88 93 VAL A N 1
ATOM 737 C CA . VAL A 1 93 ? -9.210 -5.525 10.465 1.00 94.88 93 VAL A CA 1
ATOM 738 C C . VAL A 1 93 ? -10.303 -6.542 10.184 1.00 94.88 93 VAL A C 1
ATOM 740 O O . VAL A 1 93 ? -10.024 -7.728 10.016 1.00 94.88 93 VAL A O 1
ATOM 743 N N . GLU A 1 94 ? -11.551 -6.086 10.151 1.00 89.94 94 GLU A N 1
ATOM 744 C CA . GLU A 1 94 ? -12.717 -6.960 9.985 1.00 89.94 94 GLU A CA 1
ATOM 745 C C . GLU A 1 94 ? -13.085 -7.132 8.508 1.00 89.94 94 GLU A C 1
ATOM 747 O O . GLU A 1 94 ? -13.485 -8.223 8.079 1.00 89.94 94 GLU A O 1
ATOM 752 N N . SER A 1 95 ? -12.906 -6.071 7.720 1.00 85.56 95 SER A N 1
ATOM 753 C CA . SER A 1 95 ? -13.234 -6.043 6.301 1.00 85.56 95 SER A CA 1
ATOM 754 C C . SER A 1 95 ? -12.348 -5.068 5.528 1.00 85.56 95 SER A C 1
ATOM 756 O O . SER A 1 95 ? -12.036 -3.965 5.993 1.00 85.56 95 SER A O 1
ATOM 758 N N . CYS A 1 96 ? -12.030 -5.490 4.300 1.00 84.81 96 CYS A N 1
ATOM 759 C CA . CYS A 1 96 ? -11.117 -4.842 3.356 1.00 84.81 96 CYS A CA 1
ATOM 760 C C . CYS A 1 96 ? -9.683 -4.722 3.880 1.00 84.81 96 CYS A C 1
ATOM 762 O O . CYS A 1 96 ? -9.465 -4.578 5.080 1.00 84.81 96 CYS A O 1
ATOM 764 N N . PRO A 1 97 ? -8.675 -4.730 3.003 1.00 91.00 97 PRO A N 1
ATOM 765 C CA . PRO A 1 97 ? -7.359 -4.291 3.409 1.00 91.00 97 PRO A CA 1
ATOM 766 C C . PRO A 1 97 ? -7.355 -2.776 3.649 1.00 91.00 97 PRO A C 1
ATOM 768 O O . PRO A 1 97 ? -8.056 -2.004 2.993 1.00 91.00 97 PRO A O 1
ATOM 771 N N . TRP A 1 98 ? -6.529 -2.346 4.591 1.00 95.12 98 TRP A N 1
ATOM 772 C CA . TRP A 1 98 ? -6.255 -0.949 4.897 1.00 95.12 98 TRP A CA 1
ATOM 773 C C . TRP A 1 98 ? -4.768 -0.679 4.700 1.00 95.12 98 TRP A C 1
ATOM 775 O O . TRP A 1 98 ? -3.937 -1.582 4.785 1.00 95.12 98 TRP A O 1
ATOM 785 N N . VAL A 1 99 ? -4.420 0.578 4.461 1.00 97.06 99 VAL A N 1
ATOM 786 C CA . VAL A 1 99 ? -3.044 1.056 4.566 1.00 97.06 99 VAL A CA 1
ATOM 787 C C . VAL A 1 99 ? -2.984 2.081 5.684 1.00 97.06 99 VAL A C 1
ATOM 789 O O . VAL A 1 99 ? -3.722 3.071 5.688 1.00 97.06 99 VAL A O 1
ATOM 792 N N . ALA A 1 100 ? -2.133 1.804 6.662 1.00 97.88 100 ALA A N 1
ATOM 793 C CA . ALA A 1 100 ? -1.825 2.715 7.746 1.00 97.88 100 ALA A CA 1
ATOM 794 C C . ALA A 1 100 ? -0.487 3.402 7.505 1.00 97.88 100 ALA A C 1
ATOM 796 O O . ALA A 1 100 ? 0.362 2.888 6.778 1.00 97.88 100 ALA A O 1
ATOM 797 N N . PHE A 1 101 ? -0.312 4.558 8.128 1.00 98.00 101 PHE A N 1
ATOM 798 C CA . PHE A 1 101 ? 0.848 5.404 7.933 1.00 98.00 101 PHE A CA 1
ATOM 799 C C . PHE A 1 101 ? 1.422 5.846 9.266 1.00 98.00 101 PHE A C 1
ATOM 801 O O . PHE A 1 101 ? 0.693 6.139 10.221 1.00 98.00 101 PHE A O 1
ATOM 808 N N . GLU A 1 102 ? 2.743 5.929 9.296 1.00 97.00 102 GLU A N 1
ATOM 809 C CA . GLU A 1 102 ? 3.503 6.410 10.440 1.00 97.00 102 GLU A CA 1
ATOM 810 C C . GLU A 1 102 ? 3.063 7.810 10.885 1.00 97.00 102 GLU A C 1
ATOM 812 O O . GLU A 1 102 ? 2.916 8.064 12.081 1.00 97.00 102 GLU A O 1
ATOM 817 N N . GLN A 1 103 ? 2.825 8.711 9.928 1.00 97.38 103 GLN A N 1
ATOM 818 C CA . GLN A 1 103 ? 2.508 10.112 10.181 1.00 97.38 103 GLN A CA 1
ATOM 819 C C . GLN A 1 103 ? 1.056 10.451 9.829 1.00 97.38 103 GLN A C 1
ATOM 821 O O . GLN A 1 103 ? 0.318 9.671 9.221 1.00 97.38 103 GLN A O 1
ATOM 826 N N . LYS A 1 104 ? 0.632 11.651 10.233 1.00 97.69 104 LYS A N 1
ATOM 827 C CA . LYS A 1 104 ? -0.667 12.229 9.870 1.00 97.69 104 LYS A CA 1
ATOM 828 C C . LYS A 1 104 ? -0.744 12.486 8.363 1.00 97.69 104 LYS A C 1
ATOM 830 O O . LYS A 1 104 ? 0.277 12.647 7.699 1.00 97.69 104 LYS A O 1
ATOM 835 N N . GLY A 1 105 ? -1.959 12.569 7.831 1.00 97.69 105 GLY A N 1
ATOM 836 C CA . GLY A 1 105 ? -2.194 12.944 6.435 1.00 97.69 105 GLY A CA 1
ATOM 837 C C . GLY A 1 105 ? -1.680 11.932 5.406 1.00 97.69 105 GLY A C 1
ATOM 838 O O . GLY A 1 105 ? -1.428 12.324 4.272 1.00 97.69 105 GLY A O 1
ATOM 839 N N . PHE A 1 106 ? -1.552 10.658 5.788 1.00 97.44 106 PHE A N 1
ATOM 840 C CA . PHE A 1 106 ? -1.091 9.557 4.935 1.00 97.44 106 PHE A CA 1
ATOM 841 C C . PHE A 1 106 ? 0.379 9.672 4.499 1.00 97.44 106 PHE A C 1
ATOM 843 O O . PHE A 1 106 ? 0.721 9.417 3.346 1.00 97.44 106 PHE A O 1
ATOM 850 N N . LEU A 1 107 ? 1.252 10.077 5.428 1.00 96.12 107 LEU A N 1
ATOM 851 C CA . LEU A 1 107 ? 2.678 10.308 5.183 1.00 96.12 107 LEU A CA 1
ATOM 852 C C . LEU A 1 107 ? 3.574 9.353 5.989 1.00 96.12 107 LEU A C 1
ATOM 854 O O . LEU A 1 107 ? 3.173 8.806 7.015 1.00 96.12 107 LEU A O 1
ATOM 858 N N . GLY A 1 108 ? 4.827 9.215 5.558 1.00 95.75 108 GLY A N 1
ATOM 859 C CA . GLY A 1 108 ? 5.826 8.379 6.228 1.00 95.75 108 GLY A CA 1
ATOM 860 C C . GLY A 1 108 ? 5.740 6.903 5.837 1.00 95.75 108 GLY A C 1
ATOM 861 O O . GLY A 1 108 ? 5.294 6.565 4.739 1.00 95.75 108 GLY A O 1
ATOM 862 N N . GLU A 1 109 ? 6.220 6.025 6.719 1.00 96.50 109 GLU A N 1
ATOM 863 C CA . GLU A 1 109 ? 6.210 4.580 6.474 1.00 96.50 109 GLU A CA 1
ATOM 864 C C . GLU A 1 109 ? 4.781 4.027 6.327 1.00 96.50 109 GLU A C 1
ATOM 866 O O . GLU A 1 109 ? 3.876 4.432 7.056 1.00 96.50 109 GLU A O 1
ATOM 871 N N . GLN A 1 110 ? 4.590 3.094 5.387 1.00 97.44 110 GLN A N 1
ATOM 872 C CA . GLN A 1 110 ? 3.300 2.470 5.079 1.00 97.44 110 GLN A CA 1
ATOM 873 C C . GLN A 1 110 ? 3.208 1.061 5.679 1.00 97.44 110 GLN A C 1
ATOM 875 O O . GLN A 1 110 ? 4.163 0.279 5.623 1.00 97.44 110 GLN A O 1
ATOM 880 N N . PHE A 1 111 ? 2.027 0.702 6.179 1.00 96.69 111 PHE A N 1
ATOM 881 C CA . PHE A 1 111 ? 1.718 -0.617 6.731 1.00 96.69 111 PHE A CA 1
ATOM 882 C C . PHE A 1 111 ? 0.451 -1.165 6.074 1.00 96.69 111 PHE A C 1
ATOM 884 O O . PHE A 1 111 ? -0.638 -0.632 6.291 1.00 96.69 111 PHE A O 1
ATOM 891 N N . VAL A 1 112 ? 0.577 -2.223 5.269 1.00 95.88 112 VAL A N 1
ATOM 892 C CA . VAL A 1 112 ? -0.588 -2.902 4.687 1.00 95.88 112 VAL A CA 1
ATOM 893 C C . VAL A 1 112 ? -1.202 -3.832 5.733 1.00 95.88 112 VAL A C 1
ATOM 895 O O . VAL A 1 112 ? -0.541 -4.737 6.244 1.00 95.88 112 VAL A O 1
ATOM 898 N N . LEU A 1 113 ? -2.474 -3.598 6.042 1.00 94.88 113 LEU A N 1
ATOM 899 C CA . LEU A 1 113 ? -3.260 -4.297 7.051 1.00 94.88 113 LEU A CA 1
ATOM 900 C C . LEU A 1 113 ? -4.389 -5.062 6.357 1.00 94.88 113 LEU A C 1
ATOM 902 O O . LEU A 1 113 ? -5.405 -4.489 5.982 1.00 94.88 113 LEU A O 1
ATOM 906 N N . GLU A 1 114 ? -4.195 -6.354 6.151 1.00 92.12 114 GLU A N 1
ATOM 907 C CA . GLU A 1 114 ? -5.196 -7.256 5.575 1.00 92.12 114 GLU A CA 1
ATOM 908 C C . GLU A 1 114 ? -6.172 -7.723 6.665 1.00 92.12 114 GLU A C 1
ATOM 910 O O . GLU A 1 114 ? -5.899 -7.563 7.855 1.00 92.12 114 GLU A O 1
ATOM 915 N N . LYS A 1 115 ? -7.306 -8.327 6.287 1.00 89.38 115 LYS A N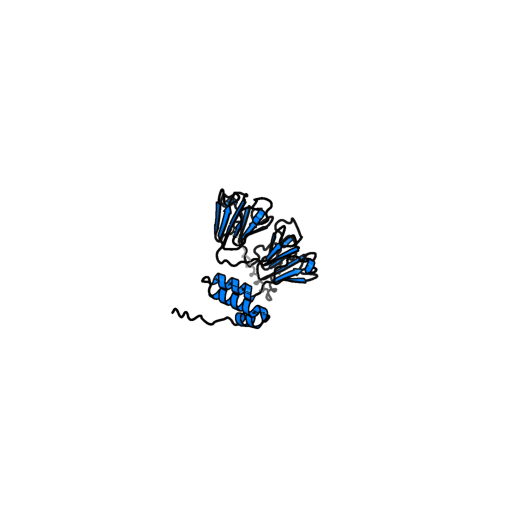 1
ATOM 916 C CA . LYS A 1 115 ? -8.279 -8.851 7.258 1.00 89.38 115 LYS A CA 1
ATOM 917 C C . LYS A 1 115 ? -7.618 -9.825 8.229 1.00 89.38 115 LYS A C 1
ATOM 919 O O . LYS A 1 115 ? -7.128 -10.871 7.801 1.00 89.38 115 LYS A O 1
ATOM 924 N N . GLY A 1 116 ? -7.667 -9.512 9.519 1.00 92.12 116 GLY A N 1
ATOM 925 C CA . GLY A 1 116 ? -7.012 -10.289 10.560 1.00 92.12 116 GLY A CA 1
ATOM 926 C C . GLY A 1 116 ? -6.781 -9.504 11.845 1.00 92.12 116 GLY A C 1
ATOM 927 O O . GLY A 1 116 ? -7.245 -8.376 12.024 1.00 92.12 116 GLY A O 1
ATOM 928 N N . GLU A 1 117 ? -6.042 -10.137 12.747 1.00 95.44 117 GLU A N 1
ATOM 929 C CA . GLU A 1 117 ? -5.728 -9.624 14.073 1.00 95.44 117 GLU A CA 1
ATOM 930 C C . GLU A 1 117 ? -4.241 -9.277 14.176 1.00 95.44 117 GLU A C 1
ATOM 932 O O . GLU A 1 117 ? -3.367 -10.072 13.821 1.00 95.44 117 GLU A O 1
ATOM 937 N N . TYR A 1 118 ? -3.963 -8.087 14.702 1.00 96.31 118 TYR A N 1
ATOM 938 C CA . TYR A 1 118 ? -2.626 -7.551 14.901 1.00 96.31 118 TYR A CA 1
ATOM 939 C C . TYR A 1 118 ? -2.457 -7.140 16.372 1.00 96.31 118 TYR A C 1
ATOM 941 O O . TYR A 1 118 ? -2.710 -5.987 16.740 1.00 96.31 118 TYR A O 1
ATOM 949 N N . PRO A 1 119 ? -2.067 -8.075 17.258 1.00 96.38 119 PRO A N 1
ATOM 950 C CA . PRO A 1 119 ? -2.093 -7.867 18.707 1.00 96.38 119 PRO A CA 1
ATOM 951 C C . PRO A 1 119 ? -1.044 -6.872 19.212 1.00 96.38 119 PRO A C 1
ATOM 953 O O . PRO A 1 119 ? -1.120 -6.454 20.366 1.00 96.38 119 PRO A O 1
ATOM 956 N N . ARG A 1 120 ? -0.061 -6.496 18.386 1.00 95.81 120 ARG A N 1
ATOM 957 C CA . ARG A 1 120 ? 0.972 -5.518 18.743 1.00 95.81 120 ARG A CA 1
ATOM 958 C C . ARG A 1 120 ? 1.649 -4.888 17.535 1.00 95.81 120 ARG A C 1
ATOM 960 O O . ARG A 1 120 ? 1.621 -5.459 16.447 1.00 95.81 120 ARG A O 1
ATOM 967 N N . TRP A 1 121 ? 2.375 -3.794 17.753 1.00 94.12 121 TRP A N 1
ATOM 968 C CA . TRP A 1 121 ? 2.993 -3.033 16.665 1.00 94.12 121 TRP A CA 1
ATOM 969 C C . TRP A 1 121 ? 3.924 -3.833 15.753 1.00 94.12 121 TRP A C 1
ATOM 971 O O . TRP A 1 121 ? 3.869 -3.698 14.534 1.00 94.12 121 TRP A O 1
ATOM 981 N N . SER A 1 122 ? 4.708 -4.750 16.321 1.00 92.50 122 SER A N 1
ATOM 982 C CA . SER A 1 122 ? 5.630 -5.591 15.554 1.00 92.50 122 SER A CA 1
ATOM 983 C C . SER A 1 122 ? 4.940 -6.602 14.627 1.00 92.50 122 SER A C 1
ATOM 985 O O . SER A 1 122 ? 5.623 -7.258 13.848 1.00 92.50 122 SER A O 1
ATOM 987 N N . THR A 1 123 ? 3.610 -6.745 14.699 1.00 93.31 123 THR A N 1
ATOM 988 C CA . THR A 1 123 ? 2.841 -7.649 13.824 1.00 93.31 123 THR A CA 1
ATOM 989 C C . THR A 1 123 ? 2.370 -6.995 12.527 1.00 93.31 123 THR A C 1
ATOM 991 O O . THR A 1 123 ? 2.042 -7.718 11.592 1.00 93.31 123 THR A O 1
ATOM 994 N N . TRP A 1 124 ? 2.356 -5.658 12.435 1.00 93.25 124 TRP A N 1
ATOM 995 C CA . TRP A 1 124 ? 2.005 -4.946 11.196 1.00 93.25 124 TRP A CA 1
ATOM 996 C C . TRP A 1 124 ? 3.199 -4.328 10.462 1.00 93.25 124 TRP A C 1
ATOM 998 O O . TRP A 1 124 ? 3.096 -4.015 9.275 1.00 93.25 124 TRP A O 1
ATOM 1008 N N . THR A 1 125 ? 4.336 -4.141 11.138 1.00 91.38 125 THR A N 1
ATOM 1009 C CA . THR A 1 125 ? 5.562 -3.637 10.505 1.00 91.38 125 THR A CA 1
ATOM 1010 C C . THR A 1 125 ? 6.479 -4.768 10.039 1.00 91.38 125 THR A C 1
ATOM 1012 O O . THR A 1 125 ? 6.773 -5.701 10.784 1.00 91.38 125 THR A O 1
ATOM 1015 N N . ASN A 1 126 ? 7.003 -4.635 8.817 1.00 89.19 126 ASN A N 1
ATOM 1016 C CA . ASN A 1 126 ? 7.997 -5.549 8.245 1.00 89.19 126 ASN A CA 1
ATOM 1017 C C . ASN A 1 126 ? 9.434 -4.996 8.323 1.00 89.19 126 ASN A C 1
ATOM 1019 O O . ASN A 1 126 ? 10.383 -5.709 7.982 1.00 89.19 126 ASN A O 1
ATOM 1023 N N . SER A 1 127 ? 9.607 -3.751 8.776 1.00 89.69 127 SER A N 1
ATOM 1024 C CA . SER A 1 127 ? 10.898 -3.071 8.957 1.00 89.69 127 SER A CA 1
ATOM 1025 C C . SER A 1 127 ? 11.330 -3.004 10.423 1.00 89.69 127 SER A C 1
ATOM 1027 O O . SER A 1 127 ? 12.523 -2.928 10.703 1.00 89.69 127 SER A O 1
ATOM 1029 N N . GLN A 1 128 ? 10.360 -3.016 11.347 1.00 89.19 128 GLN A N 1
ATOM 1030 C CA . GLN A 1 128 ? 10.542 -2.705 12.765 1.00 89.19 128 GLN A CA 1
ATOM 1031 C C . GLN A 1 128 ? 11.175 -1.321 13.024 1.00 89.19 128 GLN A C 1
ATOM 1033 O O . GLN A 1 128 ? 11.684 -1.089 14.119 1.00 89.19 128 GLN A O 1
ATOM 1038 N N . SER A 1 129 ? 11.129 -0.388 12.057 1.00 88.06 129 SER A N 1
ATOM 1039 C CA . SER A 1 129 ? 11.711 0.953 12.231 1.00 88.06 129 SER A CA 1
ATOM 1040 C C . SER A 1 129 ? 10.863 1.896 13.074 1.00 88.06 129 SER A C 1
ATOM 1042 O O . SER A 1 129 ? 11.414 2.782 13.721 1.00 88.06 129 SER A O 1
ATOM 1044 N N . SER A 1 130 ? 9.542 1.717 13.080 1.00 87.94 130 SER A N 1
ATOM 1045 C CA . SER A 1 130 ? 8.620 2.593 13.796 1.00 87.94 130 SER A CA 1
ATOM 1046 C C . SER A 1 130 ? 7.447 1.803 14.366 1.00 87.94 130 SER A C 1
ATOM 1048 O O . SER A 1 130 ? 6.939 0.869 13.743 1.00 87.94 130 SER A O 1
ATOM 1050 N N . SER A 1 131 ? 7.021 2.186 15.569 1.00 90.44 131 SER A N 1
ATOM 1051 C CA . SER A 1 131 ? 5.768 1.716 16.183 1.00 90.44 131 SER A CA 1
ATOM 1052 C C . SER A 1 131 ? 4.632 2.727 16.021 1.00 90.44 131 SER A C 1
ATOM 1054 O O . SER A 1 131 ? 3.515 2.473 16.467 1.00 90.44 131 SER A O 1
ATOM 1056 N N . CYS A 1 132 ? 4.922 3.880 15.411 1.00 94.38 132 CYS A N 1
ATOM 1057 C CA . CYS A 1 132 ? 3.983 4.975 15.266 1.00 94.38 132 CYS A CA 1
ATOM 1058 C C . CYS A 1 132 ? 2.984 4.689 14.137 1.00 94.38 132 CYS A C 1
ATOM 1060 O O . CYS A 1 132 ? 3.350 4.170 13.084 1.00 94.38 132 CYS A O 1
ATOM 1062 N N . LEU A 1 133 ? 1.718 5.028 14.373 1.00 97.31 133 LEU A N 1
ATOM 1063 C CA . LEU A 1 133 ? 0.623 4.916 13.415 1.00 97.31 133 LEU A CA 1
ATOM 1064 C C . LEU A 1 133 ? -0.351 6.057 13.709 1.00 97.31 133 LEU A C 1
ATOM 1066 O O . LEU A 1 133 ? -0.990 6.056 14.760 1.00 97.31 133 LEU A O 1
ATOM 1070 N N . LEU A 1 134 ? -0.431 7.041 12.811 1.00 97.75 134 LEU A N 1
ATOM 1071 C CA . LEU A 1 134 ? -1.182 8.286 13.043 1.00 97.75 134 LEU A CA 1
ATOM 1072 C C . LEU A 1 134 ? -2.258 8.570 11.997 1.00 97.75 134 LEU A C 1
ATOM 1074 O O . LEU A 1 134 ? -3.119 9.418 12.231 1.00 97.75 134 LEU A O 1
ATOM 1078 N N . SER A 1 135 ? -2.247 7.869 10.866 1.00 98.50 135 SER A N 1
ATOM 1079 C CA . SER A 1 135 ? -3.330 7.934 9.887 1.00 98.50 135 SER A CA 1
ATOM 1080 C C . SER A 1 135 ? -3.531 6.597 9.185 1.00 98.50 135 SER A C 1
ATOM 1082 O O . SER A 1 135 ? -2.639 5.749 9.164 1.00 98.50 135 SER A O 1
ATOM 1084 N N . ILE A 1 136 ? -4.729 6.371 8.655 1.00 98.31 136 ILE A N 1
ATOM 1085 C CA . ILE A 1 136 ? -5.108 5.101 8.034 1.00 98.31 136 ILE A CA 1
ATOM 1086 C C . ILE A 1 136 ? -6.230 5.316 7.018 1.00 98.31 136 ILE A C 1
ATOM 1088 O O . ILE A 1 136 ? -7.131 6.125 7.242 1.00 98.31 136 ILE A O 1
ATOM 1092 N N . ARG A 1 137 ? -6.197 4.589 5.900 1.00 96.62 137 ARG A N 1
ATOM 1093 C CA . ARG A 1 137 ? -7.279 4.589 4.908 1.00 96.62 137 ARG A CA 1
ATOM 1094 C C . ARG A 1 137 ? -7.550 3.187 4.356 1.00 96.62 137 ARG A C 1
ATOM 1096 O O . ARG A 1 137 ? -6.635 2.364 4.332 1.00 96.62 137 ARG A O 1
ATOM 1103 N N . PRO A 1 138 ? -8.772 2.917 3.880 1.00 92.94 138 PRO A N 1
ATOM 1104 C CA . PRO A 1 138 ? -9.070 1.697 3.137 1.00 92.94 138 PRO A CA 1
ATOM 1105 C C . PRO A 1 138 ? -8.224 1.613 1.856 1.00 92.94 138 PRO A C 1
ATOM 1107 O O . PRO A 1 138 ? -7.989 2.631 1.194 1.00 92.94 138 PRO A O 1
ATOM 1110 N N . LEU A 1 139 ? -7.792 0.405 1.492 1.00 89.69 139 LEU A N 1
ATOM 1111 C CA . LEU A 1 139 ? -7.209 0.108 0.184 1.00 89.69 139 LEU A CA 1
ATOM 1112 C C . LEU A 1 139 ? -8.294 -0.398 -0.759 1.00 89.69 139 LEU A C 1
ATOM 1114 O O . LEU A 1 139 ? -9.104 -1.253 -0.399 1.00 89.69 139 LEU A O 1
ATOM 1118 N N . ARG A 1 140 ? -8.293 0.111 -1.991 1.00 79.38 140 ARG A N 1
ATOM 1119 C CA . ARG A 1 140 ? -9.164 -0.412 -3.044 1.00 79.38 140 ARG A CA 1
ATOM 1120 C C . ARG A 1 140 ? -8.510 -1.655 -3.635 1.00 79.38 140 ARG A C 1
ATOM 1122 O O . ARG A 1 140 ? -7.355 -1.596 -4.046 1.00 79.38 140 ARG A O 1
ATOM 1129 N N . VAL A 1 141 ? -9.231 -2.771 -3.668 1.00 77.44 141 VAL A N 1
ATOM 1130 C CA . VAL A 1 141 ? -8.808 -3.996 -4.365 1.00 77.44 141 VAL A CA 1
ATOM 1131 C C . VAL A 1 141 ? -9.931 -4.391 -5.312 1.00 77.44 141 VAL A C 1
ATOM 1133 O O . VAL A 1 141 ? -10.749 -5.269 -5.063 1.00 77.44 141 VAL A O 1
ATOM 1136 N N . ASP A 1 142 ? -10.025 -3.640 -6.397 1.00 67.56 142 ASP A N 1
ATOM 1137 C CA . ASP A 1 142 ? -11.079 -3.724 -7.394 1.00 67.56 142 ASP A CA 1
ATOM 1138 C C . ASP A 1 142 ? -10.516 -4.249 -8.718 1.00 67.56 142 ASP A C 1
ATOM 1140 O O . ASP A 1 142 ? -10.804 -3.702 -9.779 1.00 67.56 142 ASP A O 1
ATOM 1144 N N . SER A 1 143 ? -9.709 -5.307 -8.706 1.00 68.62 143 SER A N 1
ATOM 1145 C CA . SER A 1 143 ? -9.314 -5.958 -9.960 1.00 68.62 143 SER A CA 1
ATOM 1146 C C . SER A 1 143 ? -9.304 -7.475 -9.827 1.00 68.62 143 SER A C 1
ATOM 1148 O O . SER A 1 143 ? -8.721 -8.033 -8.896 1.00 68.62 143 SER A O 1
ATOM 1150 N N . ALA A 1 144 ? -9.976 -8.144 -10.765 1.00 73.12 144 ALA A N 1
ATOM 1151 C CA . ALA A 1 144 ? -9.942 -9.598 -10.904 1.00 73.12 144 ALA A CA 1
ATOM 1152 C C . ALA A 1 144 ? -8.589 -10.086 -11.448 1.00 73.12 144 ALA A C 1
ATOM 1154 O O . ALA A 1 144 ? -8.163 -11.193 -11.133 1.00 73.12 144 ALA A O 1
ATOM 1155 N N . ASP A 1 145 ? -7.922 -9.247 -12.235 1.00 84.81 145 ASP A N 1
ATOM 1156 C CA . ASP A 1 145 ? -6.607 -9.453 -12.823 1.00 84.81 145 ASP A CA 1
ATOM 1157 C C . ASP A 1 145 ? -5.600 -8.438 -12.271 1.00 84.81 145 ASP A C 1
ATOM 1159 O O . ASP A 1 145 ? -5.941 -7.319 -11.886 1.00 84.81 145 ASP A O 1
ATOM 1163 N N . HIS A 1 146 ? -4.338 -8.839 -12.202 1.00 92.06 146 HIS A N 1
ATOM 1164 C CA . HIS A 1 146 ? -3.258 -8.019 -11.675 1.00 92.06 146 HIS A CA 1
ATOM 1165 C C . HIS A 1 146 ? -2.168 -7.894 -12.726 1.00 92.06 146 HIS A C 1
ATOM 1167 O O . HIS A 1 146 ? -1.625 -8.895 -13.193 1.00 92.06 146 HIS A O 1
ATOM 1173 N N . LYS A 1 147 ? -1.790 -6.657 -13.057 1.00 96.44 147 LYS A N 1
ATOM 1174 C CA . LYS A 1 147 ? -0.677 -6.386 -13.968 1.00 96.44 147 LYS A CA 1
ATOM 1175 C C . LYS A 1 147 ? 0.159 -5.197 -13.507 1.00 96.44 147 LYS A C 1
ATOM 1177 O O . LYS A 1 147 ? -0.365 -4.101 -13.320 1.00 96.44 147 LYS A O 1
ATOM 1182 N N . LEU A 1 148 ? 1.467 -5.408 -13.389 1.00 98.19 148 LEU A N 1
ATOM 1183 C CA . LEU A 1 148 ? 2.438 -4.403 -12.963 1.00 98.19 148 LEU A CA 1
ATOM 1184 C C . LEU A 1 148 ? 3.660 -4.396 -13.881 1.00 98.19 148 LEU A C 1
ATOM 1186 O O . LEU A 1 148 ? 4.192 -5.443 -14.253 1.00 98.19 148 LEU A O 1
ATOM 1190 N N . HIS A 1 149 ? 4.134 -3.201 -14.223 1.00 98.50 149 HIS A N 1
ATOM 1191 C CA . HIS A 1 149 ? 5.429 -2.995 -14.866 1.00 98.50 149 HIS A CA 1
ATOM 1192 C C . HIS A 1 149 ? 6.382 -2.297 -13.909 1.00 98.50 149 HIS A C 1
ATOM 1194 O O . HIS A 1 149 ? 6.045 -1.242 -13.379 1.00 98.50 149 HIS A O 1
ATOM 1200 N N . LEU A 1 150 ? 7.579 -2.849 -13.742 1.00 98.56 150 LEU A N 1
ATOM 1201 C CA . LEU A 1 150 ? 8.680 -2.229 -13.007 1.00 98.56 150 LEU A CA 1
ATOM 1202 C C . LEU A 1 150 ? 9.774 -1.809 -13.986 1.00 98.56 150 LEU A C 1
ATOM 1204 O O . LEU A 1 150 ? 10.039 -2.516 -14.962 1.00 98.56 150 LEU A O 1
ATOM 1208 N N . PHE A 1 151 ? 10.414 -0.676 -13.714 1.00 98.62 151 PHE A N 1
ATOM 1209 C CA . PHE A 1 151 ? 11.466 -0.111 -14.551 1.00 98.62 151 PHE A CA 1
ATOM 1210 C C . PHE A 1 151 ? 12.677 0.288 -13.710 1.00 98.62 151 PHE A C 1
ATOM 1212 O O . PHE A 1 151 ? 12.553 0.859 -12.624 1.00 98.62 151 PHE A O 1
ATOM 1219 N N . GLU A 1 152 ? 13.862 0.007 -14.241 1.00 98.12 152 GLU A N 1
ATOM 1220 C CA . GLU A 1 152 ? 15.145 0.273 -13.586 1.00 98.12 152 GLU A CA 1
ATOM 1221 C C . GLU A 1 152 ? 15.435 1.772 -13.412 1.00 98.12 152 GLU A C 1
ATOM 1223 O O . GLU A 1 152 ? 16.032 2.179 -12.413 1.00 98.12 152 GLU A O 1
ATOM 1228 N N . ASN A 1 153 ? 15.005 2.601 -14.369 1.00 98.44 153 ASN A N 1
ATOM 1229 C CA . ASN A 1 153 ? 15.213 4.048 -14.356 1.00 98.44 153 ASN A CA 1
ATOM 1230 C C . ASN A 1 153 ? 13.891 4.809 -14.220 1.00 98.44 153 ASN A C 1
ATOM 1232 O O . ASN A 1 153 ? 12.807 4.270 -14.446 1.00 98.44 153 ASN A O 1
ATOM 1236 N N . ALA A 1 154 ? 13.989 6.080 -13.828 1.00 98.44 154 ALA A N 1
ATOM 1237 C CA . ALA A 1 154 ? 12.846 6.984 -13.773 1.00 98.44 154 ALA A CA 1
ATOM 1238 C C . ALA A 1 154 ? 12.225 7.173 -15.171 1.00 98.44 154 ALA A C 1
ATOM 1240 O O . ALA A 1 154 ? 12.864 6.911 -16.194 1.00 98.44 154 ALA A O 1
ATOM 1241 N N . SER A 1 155 ? 10.980 7.644 -15.216 1.00 98.31 155 SER A N 1
ATOM 1242 C CA . SER A 1 155 ? 10.239 7.922 -16.454 1.00 98.31 155 SER A CA 1
ATOM 1243 C C . SER A 1 155 ? 10.118 6.716 -17.400 1.00 98.31 155 SER A C 1
ATOM 1245 O O . SER A 1 155 ? 10.120 6.875 -18.618 1.00 98.31 155 SER A O 1
ATOM 1247 N N . PHE A 1 156 ? 9.979 5.511 -16.836 1.00 98.38 156 PHE A N 1
ATOM 1248 C CA . PHE A 1 156 ? 9.745 4.242 -17.541 1.00 98.38 156 PHE A CA 1
ATOM 1249 C C . PHE A 1 156 ? 10.884 3.810 -18.474 1.00 98.38 156 PHE A C 1
ATOM 1251 O O . PHE A 1 156 ? 10.649 3.178 -19.505 1.00 98.38 156 PHE A O 1
ATOM 1258 N N . ALA A 1 157 ? 12.120 4.159 -18.119 1.00 98.19 157 ALA A N 1
ATOM 1259 C CA . ALA A 1 157 ? 13.313 3.856 -18.901 1.00 98.19 157 ALA A CA 1
ATOM 1260 C C . ALA A 1 157 ? 14.130 2.684 -18.319 1.00 98.19 157 ALA A C 1
ATOM 1262 O O . ALA A 1 157 ? 13.936 2.255 -17.181 1.00 98.19 157 ALA A O 1
ATOM 1263 N N . GLY A 1 158 ? 15.114 2.213 -19.091 1.00 97.19 158 GLY A N 1
ATOM 1264 C CA . GLY A 1 158 ? 16.009 1.122 -18.690 1.00 97.19 158 GLY A CA 1
ATOM 1265 C C . GLY A 1 158 ? 15.369 -0.260 -18.825 1.00 97.19 158 GLY A C 1
ATOM 1266 O O . GLY A 1 158 ? 14.431 -0.446 -19.605 1.00 97.19 158 GLY A O 1
ATOM 1267 N N . ARG A 1 159 ? 15.893 -1.246 -18.086 1.00 97.12 159 ARG A N 1
ATOM 1268 C CA . ARG A 1 159 ? 15.312 -2.594 -18.067 1.00 97.12 159 ARG A CA 1
ATOM 1269 C C . ARG A 1 159 ? 13.888 -2.559 -17.513 1.00 97.12 159 ARG A C 1
ATOM 1271 O O . ARG A 1 159 ? 13.609 -1.856 -16.542 1.00 97.12 159 ARG A O 1
ATOM 1278 N N . LYS A 1 160 ? 13.010 -3.359 -18.121 1.00 97.06 160 LYS A N 1
ATOM 1279 C CA . LYS A 1 160 ? 11.599 -3.510 -17.749 1.00 97.06 160 LYS A CA 1
ATOM 1280 C C . LYS A 1 160 ? 11.327 -4.938 -17.283 1.00 97.06 160 LYS A C 1
ATOM 1282 O O . LYS A 1 160 ? 11.746 -5.884 -17.944 1.00 97.06 160 LYS A O 1
ATOM 1287 N N . MET A 1 161 ? 10.552 -5.079 -16.213 1.00 97.44 161 MET A N 1
ATOM 1288 C CA . MET A 1 161 ? 9.943 -6.339 -15.785 1.00 97.44 161 MET A CA 1
ATOM 1289 C C . MET A 1 161 ? 8.419 -6.212 -15.838 1.00 97.44 161 MET A C 1
ATOM 1291 O O . MET A 1 161 ? 7.864 -5.210 -15.388 1.00 97.44 161 MET A O 1
ATOM 1295 N N . GLU A 1 162 ? 7.740 -7.207 -16.405 1.00 97.69 162 GLU A N 1
ATOM 1296 C CA . GLU A 1 162 ? 6.279 -7.327 -16.371 1.00 97.69 162 GLU A CA 1
ATOM 1297 C C . GLU A 1 162 ? 5.884 -8.470 -15.433 1.00 97.69 162 GLU A C 1
ATOM 1299 O O . GLU A 1 162 ? 6.446 -9.559 -15.514 1.00 97.69 162 GLU A O 1
ATOM 1304 N N . ILE A 1 163 ? 4.925 -8.199 -14.550 1.00 97.06 163 ILE A N 1
ATOM 1305 C CA . ILE A 1 163 ? 4.386 -9.146 -13.576 1.00 97.06 163 ILE A CA 1
ATOM 1306 C C . ILE A 1 163 ? 2.880 -9.218 -13.811 1.00 97.06 163 ILE A C 1
ATOM 1308 O O . ILE A 1 163 ? 2.204 -8.186 -13.801 1.00 97.06 163 ILE A O 1
ATOM 1312 N N . VAL A 1 164 ? 2.365 -10.424 -14.047 1.00 96.25 164 VAL A N 1
ATOM 1313 C CA . VAL A 1 164 ? 0.942 -10.684 -14.297 1.00 96.25 164 VAL A CA 1
ATOM 1314 C C . VAL A 1 164 ? 0.492 -11.804 -13.376 1.00 96.25 164 VAL A C 1
ATOM 1316 O O . VAL A 1 164 ? 1.076 -12.881 -13.410 1.00 96.25 164 VAL A O 1
ATOM 1319 N N . ASP A 1 165 ? -0.515 -11.532 -12.547 1.00 92.81 165 ASP A N 1
ATOM 1320 C CA . ASP A 1 165 ? -1.165 -12.506 -11.660 1.00 92.81 165 ASP A CA 1
ATOM 1321 C C . ASP A 1 165 ? -0.224 -13.400 -10.824 1.00 92.81 165 ASP A C 1
ATOM 1323 O O . ASP A 1 165 ? -0.601 -14.504 -10.414 1.00 92.81 165 ASP A O 1
ATOM 1327 N N . ASP A 1 166 ? 0.956 -12.889 -10.468 1.00 93.75 166 ASP A N 1
ATOM 1328 C CA . ASP A 1 166 ? 1.966 -13.613 -9.694 1.00 93.75 166 ASP A CA 1
ATOM 1329 C C . ASP A 1 166 ? 2.580 -12.753 -8.580 1.00 93.75 166 ASP A C 1
ATOM 1331 O O . ASP A 1 166 ? 2.631 -11.526 -8.680 1.00 93.75 166 ASP A O 1
ATOM 1335 N N . ASP A 1 167 ? 3.026 -13.401 -7.502 1.00 94.94 167 ASP A N 1
ATOM 1336 C CA . ASP A 1 167 ? 3.755 -12.746 -6.414 1.00 94.94 167 ASP A CA 1
ATOM 1337 C C . ASP A 1 167 ? 5.247 -13.065 -6.536 1.00 94.94 167 ASP A C 1
ATOM 1339 O O . ASP A 1 167 ? 5.643 -14.224 -6.596 1.00 94.94 167 ASP A O 1
ATOM 1343 N N . ILE A 1 168 ? 6.099 -12.045 -6.481 1.00 97.06 168 ILE A N 1
ATOM 1344 C CA . ILE A 1 168 ? 7.540 -12.179 -6.694 1.00 97.06 168 ILE A CA 1
ATOM 1345 C C . ILE A 1 168 ? 8.282 -12.021 -5.358 1.00 97.06 168 ILE A C 1
ATOM 1347 O O . ILE A 1 168 ? 8.535 -10.895 -4.916 1.00 97.06 168 ILE A O 1
ATOM 1351 N N . PRO A 1 169 ? 8.673 -13.120 -4.682 1.00 96.44 169 PRO A N 1
ATOM 1352 C CA . PRO A 1 169 ? 9.399 -13.051 -3.413 1.00 96.44 169 PRO A CA 1
ATOM 1353 C C . PRO A 1 169 ? 10.845 -12.564 -3.574 1.00 96.44 169 PRO A C 1
ATOM 1355 O O . PRO A 1 169 ? 11.470 -12.194 -2.582 1.00 96.44 169 PRO A O 1
ATOM 1358 N N . SER A 1 170 ? 11.398 -12.567 -4.789 1.00 97.44 170 SER A N 1
ATOM 1359 C CA . SER A 1 170 ? 12.730 -12.037 -5.083 1.00 97.44 170 SER A CA 1
ATOM 1360 C C . SER A 1 170 ? 12.824 -11.608 -6.545 1.00 97.44 170 SER A C 1
ATOM 1362 O O . SER A 1 170 ? 12.749 -12.449 -7.441 1.00 97.44 170 SER A O 1
ATOM 1364 N N . LEU A 1 171 ? 13.025 -10.311 -6.790 1.00 96.31 171 LEU A N 1
ATOM 1365 C CA . LEU A 1 171 ? 13.221 -9.764 -8.140 1.00 96.31 171 LEU A CA 1
ATOM 1366 C C . LEU A 1 171 ? 14.453 -10.373 -8.842 1.00 96.31 171 LEU A C 1
ATOM 1368 O O . LEU A 1 171 ? 14.452 -10.560 -10.060 1.00 96.31 171 LEU A O 1
ATOM 1372 N N . TRP A 1 172 ? 15.460 -10.780 -8.061 1.00 94.75 172 TRP A N 1
ATOM 1373 C CA . TRP A 1 172 ? 16.690 -11.417 -8.540 1.00 94.75 172 TRP A CA 1
ATOM 1374 C C . TRP A 1 172 ? 16.455 -12.719 -9.309 1.00 94.75 172 TRP A C 1
ATOM 1376 O O . TRP A 1 172 ? 17.188 -13.015 -10.250 1.00 94.75 172 TRP A O 1
ATOM 1386 N N . VAL A 1 173 ? 15.419 -13.488 -8.950 1.00 92.31 173 VAL A N 1
ATOM 1387 C CA . VAL A 1 173 ? 15.089 -14.768 -9.612 1.00 92.31 173 VAL A CA 1
ATOM 1388 C C . VAL A 1 173 ? 14.670 -14.553 -11.070 1.00 92.31 173 VAL A C 1
ATOM 1390 O O . VAL A 1 173 ? 14.842 -15.436 -11.903 1.00 92.31 173 VAL A O 1
ATOM 1393 N N . HIS A 1 174 ? 14.196 -13.351 -11.396 1.00 89.38 174 HIS A N 1
ATOM 1394 C CA . HIS A 1 174 ? 13.787 -12.964 -12.743 1.00 89.38 174 HIS A CA 1
ATOM 1395 C C . HIS A 1 174 ? 14.847 -12.113 -13.461 1.00 89.38 174 HIS A C 1
ATOM 1397 O O . HIS A 1 174 ? 14.539 -11.435 -14.439 1.00 89.38 174 HIS A O 1
ATOM 1403 N N . GLY A 1 175 ? 16.098 -12.116 -12.979 1.00 87.56 175 GLY A N 1
ATOM 1404 C CA . GLY A 1 175 ? 17.206 -11.363 -13.583 1.00 87.56 175 GLY A CA 1
ATOM 1405 C C . GLY A 1 175 ? 17.111 -9.842 -13.409 1.00 87.56 175 GLY A C 1
ATOM 1406 O O . GLY A 1 175 ? 17.875 -9.097 -14.030 1.00 87.56 175 GLY A O 1
ATOM 1407 N N . PHE A 1 176 ? 16.185 -9.372 -12.572 1.00 91.94 176 PHE A N 1
ATOM 1408 C CA . PHE A 1 176 ? 16.076 -7.971 -12.188 1.00 91.94 176 PHE A CA 1
ATOM 1409 C C . PHE A 1 176 ? 16.966 -7.694 -10.966 1.00 91.94 176 PHE A C 1
ATOM 1411 O O . PHE A 1 176 ? 17.325 -8.610 -10.228 1.00 91.94 176 PHE A O 1
ATOM 1418 N N . GLN A 1 177 ? 17.376 -6.444 -10.773 1.00 92.50 177 GLN A N 1
ATOM 1419 C CA . GLN A 1 177 ? 18.198 -6.045 -9.623 1.00 92.50 177 GLN A CA 1
ATOM 1420 C C . GLN A 1 177 ? 17.320 -5.461 -8.510 1.00 92.50 177 GLN A C 1
ATOM 1422 O O . GLN A 1 177 ? 16.094 -5.481 -8.597 1.00 92.50 177 GLN A O 1
ATOM 1427 N N . ASP A 1 178 ? 17.943 -4.938 -7.461 1.00 93.12 178 ASP A N 1
ATOM 1428 C CA . ASP A 1 178 ? 17.265 -4.239 -6.372 1.00 93.12 178 ASP A CA 1
ATOM 1429 C C . ASP A 1 178 ? 16.864 -2.799 -6.714 1.00 93.12 178 ASP A C 1
ATOM 1431 O O . ASP A 1 178 ? 16.202 -2.147 -5.911 1.00 93.12 178 ASP A O 1
ATOM 1435 N N . ARG A 1 179 ? 17.239 -2.295 -7.895 1.00 97.75 179 ARG A N 1
ATOM 1436 C CA . ARG A 1 179 ? 16.907 -0.943 -8.345 1.00 97.75 179 ARG A CA 1
ATOM 1437 C C . ARG A 1 179 ? 15.605 -0.901 -9.151 1.00 97.75 179 ARG A C 1
ATOM 1439 O O . ARG A 1 179 ? 15.565 -1.356 -10.293 1.00 97.75 179 ARG A O 1
ATOM 1446 N N . VAL A 1 180 ? 14.581 -0.252 -8.601 1.00 98.44 180 VAL A N 1
ATOM 1447 C CA . VAL A 1 180 ? 13.313 0.087 -9.268 1.00 98.44 180 VAL A CA 1
ATOM 1448 C C . VAL A 1 180 ? 13.056 1.581 -9.101 1.00 98.44 180 VAL A C 1
ATOM 1450 O O . VAL A 1 180 ? 12.848 2.061 -7.990 1.00 98.44 180 VAL A O 1
ATOM 1453 N N . ALA A 1 181 ? 13.061 2.327 -10.203 1.00 98.56 181 ALA A N 1
ATOM 1454 C CA . ALA A 1 181 ? 12.975 3.788 -10.175 1.00 98.56 181 ALA A CA 1
ATOM 1455 C C . ALA A 1 181 ? 11.700 4.364 -10.802 1.00 98.56 181 ALA A C 1
ATOM 1457 O O . ALA A 1 181 ? 11.387 5.529 -10.565 1.00 98.56 181 ALA A O 1
ATOM 1458 N N . SER A 1 182 ? 10.946 3.569 -11.563 1.00 98.75 182 SER A N 1
ATOM 1459 C CA . SER A 1 182 ? 9.573 3.899 -11.956 1.00 98.75 182 SER A CA 1
ATOM 1460 C C . SER A 1 182 ? 8.720 2.637 -12.107 1.00 98.75 182 SER A C 1
ATOM 1462 O O . SER A 1 182 ? 9.250 1.532 -12.249 1.00 98.75 182 SER A O 1
ATOM 1464 N N . ALA A 1 183 ? 7.397 2.785 -12.049 1.00 98.75 183 ALA A N 1
ATOM 1465 C CA . ALA A 1 183 ? 6.453 1.673 -12.103 1.00 98.75 183 ALA A CA 1
ATOM 1466 C C . ALA A 1 183 ? 5.137 2.067 -12.791 1.00 98.75 183 ALA A C 1
ATOM 1468 O O . ALA A 1 183 ? 4.728 3.226 -12.762 1.00 98.75 183 ALA A O 1
ATOM 1469 N N . LYS A 1 184 ? 4.448 1.096 -13.396 1.00 98.56 184 LYS A N 1
ATOM 1470 C CA . LYS A 1 184 ? 3.073 1.252 -13.896 1.00 98.56 184 LYS A CA 1
ATOM 1471 C C . LYS A 1 184 ? 2.205 0.129 -13.354 1.00 98.56 184 LYS A C 1
ATOM 1473 O O . LYS A 1 184 ? 2.332 -1.011 -13.804 1.00 98.56 184 LYS A O 1
ATOM 1478 N N . ALA A 1 185 ? 1.341 0.449 -12.400 1.00 97.12 185 ALA A N 1
ATOM 1479 C CA . ALA A 1 185 ? 0.326 -0.467 -11.902 1.00 97.12 185 ALA A CA 1
ATOM 1480 C C . ALA A 1 185 ? -0.864 -0.405 -12.859 1.00 97.12 185 ALA A C 1
ATOM 1482 O O . ALA A 1 185 ? -1.694 0.498 -12.788 1.00 97.12 185 ALA A O 1
ATOM 1483 N N . VAL A 1 186 ? -0.881 -1.332 -13.817 1.00 95.94 186 VAL A N 1
ATOM 1484 C CA . VAL A 1 186 ? -1.901 -1.377 -14.866 1.00 95.94 186 VAL A CA 1
ATOM 1485 C C . VAL A 1 186 ? -3.216 -1.856 -14.271 1.00 95.94 186 VAL A C 1
ATOM 1487 O O . VAL A 1 186 ? -4.203 -1.151 -14.406 1.00 95.94 186 VAL A O 1
ATOM 1490 N N . ASN A 1 187 ? -3.212 -2.993 -13.571 1.00 91.81 187 ASN A N 1
ATOM 1491 C CA . ASN A 1 187 ? -4.387 -3.556 -12.900 1.00 91.81 187 ASN A CA 1
ATOM 1492 C C . ASN A 1 187 ? -4.006 -4.094 -11.515 1.00 91.81 187 ASN A C 1
ATOM 1494 O O . ASN A 1 187 ? -2.878 -4.567 -11.311 1.00 91.81 187 ASN A O 1
ATOM 1498 N N . GLY A 1 188 ? -4.967 -4.065 -10.594 1.00 90.38 188 GLY A N 1
ATOM 1499 C CA . GLY A 1 188 ? -4.818 -4.550 -9.228 1.00 90.38 188 GLY A CA 1
ATOM 1500 C C . GLY A 1 188 ? -3.980 -3.654 -8.322 1.00 90.38 188 GLY A C 1
ATOM 1501 O O . GLY A 1 188 ? -3.330 -2.702 -8.757 1.00 90.38 188 GLY A O 1
ATOM 1502 N N . THR A 1 189 ? -3.994 -4.003 -7.038 1.00 93.75 189 THR A N 1
ATOM 1503 C CA . THR A 1 189 ? -3.252 -3.295 -5.992 1.00 93.75 189 THR A CA 1
ATOM 1504 C C . THR A 1 189 ? -2.091 -4.156 -5.525 1.00 93.75 189 THR A C 1
ATOM 1506 O O . THR A 1 189 ? -2.242 -5.347 -5.235 1.00 93.75 189 THR A O 1
ATOM 1509 N N . TRP A 1 190 ? -0.914 -3.547 -5.448 1.00 96.56 190 TRP A N 1
ATOM 1510 C CA . TRP A 1 190 ? 0.338 -4.230 -5.155 1.00 96.56 190 TRP A CA 1
ATOM 1511 C C . TRP A 1 190 ? 1.011 -3.626 -3.936 1.00 96.56 190 TRP A C 1
ATOM 1513 O O . TRP A 1 190 ? 0.840 -2.448 -3.626 1.00 96.56 190 TRP A O 1
ATOM 1523 N N . VAL A 1 191 ? 1.827 -4.433 -3.270 1.00 97.44 191 VAL A N 1
ATOM 1524 C CA . VAL A 1 191 ? 2.736 -3.968 -2.229 1.00 97.44 191 VAL A CA 1
ATOM 1525 C C . VAL A 1 191 ? 4.141 -4.470 -2.525 1.00 97.44 191 VAL A C 1
ATOM 1527 O O . VAL A 1 191 ? 4.390 -5.674 -2.633 1.00 97.44 191 VAL A O 1
ATOM 1530 N N . GLY A 1 192 ? 5.050 -3.519 -2.706 1.00 98.06 192 GLY A N 1
ATOM 1531 C CA . GLY A 1 192 ? 6.471 -3.763 -2.881 1.00 98.06 192 GLY A CA 1
ATOM 1532 C C . GLY A 1 192 ? 7.241 -3.606 -1.570 1.00 98.06 192 GLY A C 1
ATOM 1533 O O . GLY A 1 192 ? 6.813 -2.885 -0.670 1.00 98.06 192 GLY A O 1
ATOM 1534 N N . TYR A 1 193 ? 8.384 -4.281 -1.472 1.00 98.12 193 TYR A N 1
ATOM 1535 C CA . TYR A 1 193 ? 9.210 -4.335 -0.269 1.00 98.12 193 TYR A CA 1
ATOM 1536 C C . TYR A 1 193 ? 10.689 -4.107 -0.583 1.00 98.12 193 TYR A C 1
ATOM 1538 O O . TYR A 1 193 ? 11.197 -4.581 -1.605 1.00 98.12 193 TYR A O 1
ATOM 1546 N N . MET A 1 194 ? 11.396 -3.444 0.338 1.00 97.19 194 MET A N 1
ATOM 1547 C CA . MET A 1 194 ? 12.833 -3.153 0.201 1.00 97.19 194 MET A CA 1
ATOM 1548 C C . MET A 1 194 ? 13.703 -4.410 0.060 1.00 97.19 194 MET A C 1
ATOM 1550 O O . MET A 1 194 ? 14.703 -4.385 -0.655 1.00 97.19 194 MET A O 1
ATOM 1554 N N . TYR A 1 195 ? 13.334 -5.512 0.723 1.00 97.56 195 TYR A N 1
ATOM 1555 C CA . TYR A 1 195 ? 14.134 -6.739 0.773 1.00 97.56 195 TYR A CA 1
ATOM 1556 C C . TYR A 1 195 ? 13.385 -7.962 0.222 1.00 97.56 195 TYR A C 1
ATOM 1558 O O . TYR A 1 195 ? 12.149 -7.985 0.213 1.00 97.56 195 TYR A O 1
ATOM 1566 N N . PRO A 1 196 ? 14.107 -9.027 -0.186 1.00 97.00 196 PRO A N 1
ATOM 1567 C CA . PRO A 1 196 ? 13.494 -10.283 -0.599 1.00 97.00 196 PRO A CA 1
ATOM 1568 C C . PRO A 1 196 ? 12.678 -10.932 0.526 1.00 97.00 196 PRO A C 1
ATOM 1570 O O . PRO A 1 196 ? 13.018 -10.827 1.715 1.00 97.00 196 PRO A O 1
ATOM 1573 N N . GLY A 1 197 ? 11.642 -11.671 0.140 1.00 96.12 197 GLY A N 1
ATOM 1574 C CA . GLY A 1 197 ? 10.738 -12.375 1.046 1.00 96.12 197 GLY A CA 1
ATOM 1575 C C . GLY A 1 197 ? 9.755 -11.453 1.766 1.00 96.12 197 GLY A C 1
ATOM 1576 O O . GLY A 1 197 ? 9.378 -11.755 2.896 1.00 96.12 197 GLY A O 1
ATOM 1577 N N . TYR A 1 198 ? 9.369 -10.339 1.134 1.00 95.94 198 TYR A N 1
ATOM 1578 C CA . TYR A 1 198 ? 8.381 -9.379 1.635 1.00 95.94 198 TYR A CA 1
ATOM 1579 C C . TYR A 1 198 ? 8.800 -8.692 2.946 1.00 95.94 198 TYR A C 1
ATOM 1581 O O . TYR A 1 198 ? 8.010 -8.554 3.877 1.00 95.94 198 TYR A O 1
ATOM 1589 N N . ARG A 1 199 ? 10.075 -8.292 3.052 1.00 95.56 199 ARG A N 1
ATOM 1590 C CA . ARG A 1 199 ? 10.672 -7.715 4.273 1.00 95.56 199 ARG A CA 1
ATOM 1591 C C . ARG A 1 199 ? 11.107 -6.263 4.079 1.00 95.56 199 ARG A C 1
ATOM 1593 O O . ARG A 1 199 ? 11.417 -5.845 2.967 1.00 95.56 199 ARG A O 1
ATOM 1600 N N . GLY A 1 200 ? 11.236 -5.530 5.181 1.00 96.06 200 GLY A N 1
ATOM 1601 C CA . GLY A 1 200 ? 11.595 -4.112 5.170 1.00 96.06 200 GLY A CA 1
ATOM 1602 C C . GLY A 1 200 ? 10.372 -3.211 5.017 1.00 96.06 200 GLY A C 1
ATOM 1603 O O . GLY A 1 200 ? 9.247 -3.636 5.287 1.00 96.06 200 GLY A O 1
ATOM 1604 N N . ARG A 1 201 ? 10.600 -1.958 4.609 1.00 96.81 201 ARG A N 1
ATOM 1605 C CA . ARG A 1 201 ? 9.516 -0.991 4.384 1.00 96.81 201 ARG A CA 1
ATOM 1606 C C . ARG A 1 201 ? 8.622 -1.440 3.233 1.00 96.81 201 ARG A C 1
ATOM 1608 O O . ARG A 1 201 ? 9.092 -2.108 2.309 1.00 96.81 201 ARG A O 1
ATOM 1615 N N . GLN A 1 202 ? 7.351 -1.065 3.324 1.00 97.19 202 GLN A N 1
ATOM 1616 C CA . GLN A 1 202 ? 6.310 -1.412 2.362 1.00 97.19 202 GLN A CA 1
ATOM 1617 C C . GLN A 1 202 ? 5.959 -0.187 1.515 1.00 97.19 202 GLN A C 1
ATOM 1619 O O . GLN A 1 202 ? 5.942 0.931 2.030 1.00 97.19 202 GLN A O 1
ATOM 1624 N N . PHE A 1 203 ? 5.641 -0.406 0.242 1.00 98.06 203 PHE A N 1
ATOM 1625 C CA . PHE A 1 203 ? 5.205 0.639 -0.681 1.00 98.06 203 PHE A CA 1
ATOM 1626 C C . PHE A 1 203 ? 3.999 0.148 -1.473 1.00 98.06 203 PHE A C 1
ATOM 1628 O O . PHE A 1 203 ? 4.087 -0.867 -2.168 1.00 98.06 203 PHE A O 1
ATOM 1635 N N . VAL A 1 204 ? 2.870 0.841 -1.343 1.00 97.50 204 VAL A N 1
ATOM 1636 C CA . VAL A 1 204 ? 1.639 0.502 -2.059 1.00 97.50 204 VAL A CA 1
ATOM 1637 C C . VAL A 1 204 ? 1.669 1.081 -3.472 1.00 97.50 204 VAL A C 1
ATOM 1639 O O . VAL A 1 204 ? 1.955 2.261 -3.665 1.00 97.50 204 VAL A O 1
ATOM 1642 N N . PHE A 1 205 ? 1.300 0.253 -4.448 1.00 97.44 205 PHE A N 1
ATOM 1643 C CA . PHE A 1 205 ? 1.027 0.664 -5.821 1.00 97.44 205 PHE A CA 1
ATOM 1644 C C . PHE A 1 205 ? -0.444 0.376 -6.130 1.00 97.44 205 PHE A C 1
ATOM 1646 O O . PHE A 1 205 ? -0.843 -0.779 -6.291 1.00 97.44 205 PHE A O 1
ATOM 1653 N N . GLU A 1 206 ? -1.248 1.434 -6.175 1.00 94.69 206 GLU A N 1
ATOM 1654 C CA . GLU A 1 206 ? -2.619 1.413 -6.695 1.00 94.69 206 GLU A CA 1
ATOM 1655 C C . GLU A 1 206 ? -2.581 1.692 -8.206 1.00 94.69 206 GLU A C 1
ATOM 1657 O O . GLU A 1 206 ? -1.546 2.095 -8.737 1.00 94.69 206 GLU A O 1
ATOM 1662 N N . HIS A 1 207 ? -3.697 1.480 -8.908 1.00 93.88 207 HIS A N 1
ATOM 1663 C CA . HIS A 1 207 ? -3.789 1.739 -10.347 1.00 93.88 207 HIS A CA 1
ATOM 1664 C C . HIS A 1 207 ? -3.245 3.131 -10.714 1.00 93.88 207 HIS A C 1
ATOM 1666 O O . HIS A 1 207 ? -3.748 4.151 -10.235 1.00 93.88 207 HIS A O 1
ATOM 1672 N N . GLY A 1 208 ? -2.236 3.172 -11.586 1.00 96.00 208 GLY A N 1
ATOM 1673 C CA . GLY A 1 208 ? -1.600 4.422 -11.981 1.00 96.00 208 GLY A CA 1
ATOM 1674 C C . GLY A 1 208 ? -0.174 4.288 -12.506 1.00 96.00 208 GLY A C 1
ATOM 1675 O O . GLY A 1 208 ? 0.410 3.205 -12.614 1.00 96.00 208 GLY A O 1
ATOM 1676 N N . GLU A 1 209 ? 0.389 5.443 -12.847 1.00 98.44 209 GLU A N 1
ATOM 1677 C CA . GLU A 1 209 ? 1.751 5.593 -13.341 1.00 98.44 209 GLU A CA 1
ATOM 1678 C C . GLU A 1 209 ? 2.616 6.341 -12.323 1.00 98.44 209 GLU A C 1
ATOM 1680 O O . GLU A 1 209 ? 2.285 7.451 -11.915 1.00 98.44 209 GLU A O 1
ATOM 1685 N N . TYR A 1 210 ? 3.762 5.760 -11.979 1.00 98.62 210 TYR A N 1
ATOM 1686 C CA . TYR A 1 210 ? 4.719 6.304 -11.025 1.00 98.62 210 TYR A CA 1
ATOM 1687 C C . TYR A 1 210 ? 6.046 6.552 -11.739 1.00 98.62 210 TYR A C 1
ATOM 1689 O O . TYR A 1 210 ? 6.790 5.613 -12.032 1.00 98.62 210 TYR A O 1
ATOM 1697 N N . LYS A 1 211 ? 6.336 7.80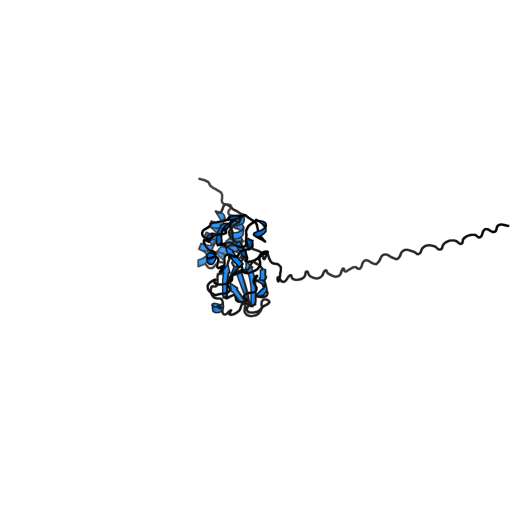8 -12.078 1.00 98.62 211 LYS A N 1
ATOM 1698 C CA . LYS A 1 211 ? 7.500 8.186 -12.897 1.00 98.62 211 LYS A CA 1
ATOM 1699 C C . LYS A 1 211 ? 8.790 8.228 -12.087 1.00 98.62 211 LYS A C 1
ATOM 1701 O O . LYS A 1 211 ? 9.863 8.143 -12.681 1.00 98.62 211 LYS A O 1
ATOM 1706 N N . HIS A 1 212 ? 8.697 8.359 -10.771 1.00 98.62 212 HIS A N 1
ATOM 1707 C CA . HIS A 1 212 ? 9.839 8.432 -9.873 1.00 98.62 212 HIS A CA 1
ATOM 1708 C C . HIS A 1 212 ? 9.543 7.699 -8.559 1.00 98.62 212 HIS A C 1
ATOM 1710 O O . HIS A 1 212 ? 8.393 7.631 -8.137 1.00 98.62 212 HIS A O 1
ATOM 1716 N N . TRP A 1 213 ? 10.568 7.199 -7.864 1.00 98.44 213 TRP A N 1
ATOM 1717 C CA . TRP A 1 213 ? 10.376 6.434 -6.620 1.00 98.44 213 TRP A CA 1
ATOM 1718 C C . TRP A 1 213 ? 9.753 7.222 -5.463 1.00 98.44 213 TRP A C 1
ATOM 1720 O O . TRP A 1 213 ? 9.102 6.657 -4.585 1.00 98.44 213 TRP A O 1
ATOM 1730 N N . ASN A 1 214 ? 9.873 8.545 -5.514 1.00 97.75 214 ASN A N 1
ATOM 1731 C CA . ASN A 1 214 ? 9.188 9.448 -4.592 1.00 97.75 214 ASN A CA 1
ATOM 1732 C C . ASN A 1 214 ? 7.656 9.374 -4.735 1.00 97.75 214 ASN A C 1
ATOM 1734 O O . ASN A 1 214 ? 6.956 9.633 -3.760 1.00 97.75 214 ASN A O 1
ATOM 1738 N N . ASP A 1 215 ? 7.135 8.995 -5.908 1.00 97.94 215 ASP A N 1
ATOM 1739 C CA . ASP A 1 215 ? 5.692 8.959 -6.183 1.00 97.94 215 ASP A CA 1
ATOM 1740 C C . ASP A 1 215 ? 4.973 7.872 -5.360 1.00 97.94 215 ASP A C 1
ATOM 1742 O O . ASP A 1 215 ? 3.776 7.985 -5.108 1.00 97.94 215 ASP A O 1
ATOM 1746 N N . TRP A 1 216 ? 5.688 6.830 -4.909 1.00 97.19 216 TRP A N 1
ATOM 1747 C CA . TRP A 1 216 ? 5.170 5.804 -3.987 1.00 97.19 216 TRP A CA 1
ATOM 1748 C C . TRP A 1 216 ? 5.710 5.941 -2.555 1.00 97.19 216 TRP A C 1
ATOM 1750 O O . TRP A 1 216 ? 5.545 5.037 -1.734 1.00 97.19 216 TRP A O 1
ATOM 1760 N N . GLY A 1 217 ? 6.353 7.069 -2.236 1.00 95.62 217 GLY A N 1
ATOM 1761 C CA . GLY A 1 217 ? 6.834 7.380 -0.888 1.00 95.62 217 GLY A CA 1
ATOM 1762 C C . GLY A 1 217 ? 8.161 6.723 -0.495 1.00 95.62 217 GLY A C 1
ATOM 1763 O O . GLY A 1 217 ? 8.494 6.707 0.690 1.00 95.62 217 GLY A O 1
ATOM 1764 N N . ALA A 1 218 ? 8.934 6.187 -1.445 1.00 96.81 218 ALA A N 1
ATOM 1765 C CA . ALA A 1 218 ? 10.289 5.719 -1.164 1.00 96.81 218 ALA A CA 1
ATOM 1766 C C . ALA A 1 218 ? 11.301 6.875 -1.191 1.00 96.81 218 ALA A C 1
ATOM 1768 O O . ALA A 1 218 ? 11.180 7.809 -1.978 1.00 96.81 218 ALA A O 1
ATOM 1769 N N . THR A 1 219 ? 12.334 6.792 -0.351 1.00 95.69 219 THR A N 1
ATOM 1770 C CA . THR A 1 219 ? 13.461 7.746 -0.338 1.00 95.69 219 THR A CA 1
ATOM 1771 C C . THR A 1 219 ? 14.583 7.344 -1.295 1.00 95.69 219 THR A C 1
ATOM 1773 O O . THR A 1 219 ? 15.379 8.180 -1.714 1.00 95.69 219 THR A O 1
ATOM 1776 N N . GLU A 1 220 ? 14.638 6.064 -1.654 1.00 97.12 220 GLU A N 1
ATOM 1777 C CA . GLU A 1 220 ? 15.616 5.468 -2.558 1.00 97.12 220 GLU A CA 1
ATOM 1778 C C . GLU A 1 220 ? 14.921 4.450 -3.475 1.00 97.12 220 GLU A C 1
ATOM 1780 O O . GLU A 1 220 ? 13.908 3.869 -3.079 1.00 97.12 220 GLU A O 1
ATOM 1785 N N . PRO A 1 221 ? 15.441 4.194 -4.688 1.00 97.88 221 PRO A N 1
ATOM 1786 C CA . PRO A 1 221 ? 14.830 3.269 -5.642 1.00 97.88 221 PRO A CA 1
ATOM 1787 C C . PRO A 1 221 ? 15.105 1.797 -5.299 1.00 97.88 221 PRO A C 1
ATOM 1789 O O . PRO A 1 221 ? 15.368 1.006 -6.200 1.00 97.88 221 PRO A O 1
ATOM 1792 N N . GLN A 1 222 ? 15.108 1.421 -4.017 1.00 98.00 222 GLN A N 1
ATOM 1793 C CA . GLN A 1 222 ? 15.368 0.048 -3.590 1.00 98.00 222 GLN A CA 1
ATOM 1794 C C . GLN A 1 222 ? 14.063 -0.747 -3.454 1.00 98.00 222 GLN A C 1
ATOM 1796 O O . GLN A 1 222 ? 13.218 -0.447 -2.610 1.00 98.00 222 GLN A O 1
ATOM 1801 N N . LEU A 1 223 ? 13.923 -1.803 -4.253 1.00 98.25 223 LEU A N 1
ATOM 1802 C CA . LEU A 1 223 ? 12.799 -2.733 -4.216 1.00 98.25 223 LEU A CA 1
ATOM 1803 C C . LEU A 1 223 ? 13.281 -4.130 -4.608 1.00 98.25 223 LEU A C 1
ATOM 1805 O O . LEU A 1 223 ? 13.956 -4.282 -5.618 1.00 98.25 223 LEU A O 1
ATOM 1809 N N . GLN A 1 224 ? 12.939 -5.161 -3.834 1.00 98.38 224 GLN A N 1
ATOM 1810 C CA . GLN A 1 224 ? 13.462 -6.518 -4.060 1.00 98.38 224 GLN A CA 1
ATOM 1811 C C . GLN A 1 224 ? 12.419 -7.628 -3.991 1.00 98.38 224 GLN A C 1
ATOM 1813 O O . GLN A 1 224 ? 12.709 -8.761 -4.377 1.00 98.38 224 GLN A O 1
ATOM 1818 N N . SER A 1 225 ? 11.209 -7.339 -3.527 1.00 98.25 225 SER A N 1
ATOM 1819 C CA . SER A 1 225 ? 10.082 -8.259 -3.658 1.00 98.25 225 SER A CA 1
ATOM 1820 C C . SER A 1 225 ? 8.775 -7.496 -3.788 1.00 98.25 225 SER A C 1
ATOM 1822 O O . SER A 1 225 ? 8.676 -6.342 -3.374 1.00 98.25 225 SER A O 1
ATOM 1824 N N . ILE A 1 226 ? 7.780 -8.130 -4.395 1.00 97.88 226 ILE A N 1
ATOM 1825 C CA . ILE A 1 226 ? 6.473 -7.530 -4.636 1.00 97.88 226 ILE A CA 1
ATOM 1826 C C . ILE A 1 226 ? 5.400 -8.606 -4.634 1.00 97.88 226 ILE A C 1
ATOM 1828 O O . ILE A 1 226 ? 5.633 -9.729 -5.072 1.00 97.88 226 ILE A O 1
ATOM 1832 N N . ARG A 1 227 ? 4.222 -8.285 -4.115 1.00 96.06 227 ARG A N 1
ATOM 1833 C CA . ARG A 1 227 ? 3.070 -9.189 -4.127 1.00 96.06 227 ARG A CA 1
ATOM 1834 C C . ARG A 1 227 ? 1.793 -8.408 -4.356 1.00 96.06 227 ARG A C 1
ATOM 1836 O O . ARG A 1 227 ? 1.741 -7.197 -4.133 1.00 96.06 227 ARG A O 1
ATOM 1843 N N . ARG A 1 228 ? 0.748 -9.131 -4.725 1.00 93.56 228 ARG A N 1
ATOM 1844 C CA . ARG A 1 228 ? -0.609 -8.593 -4.776 1.00 93.56 228 ARG A CA 1
ATOM 1845 C C . ARG A 1 228 ? -1.150 -8.403 -3.361 1.00 93.56 228 ARG A C 1
ATOM 1847 O O . ARG A 1 228 ? -0.867 -9.207 -2.463 1.00 93.56 228 ARG A O 1
ATOM 1854 N N . VAL A 1 229 ? -1.931 -7.346 -3.160 1.00 90.69 229 VAL A N 1
ATOM 1855 C CA . VAL A 1 229 ? -2.739 -7.176 -1.947 1.00 90.69 229 VAL A CA 1
ATOM 1856 C C . VAL A 1 229 ? -3.981 -8.050 -2.090 1.00 90.69 229 VAL A C 1
ATOM 1858 O O . VAL A 1 229 ? -4.627 -8.053 -3.134 1.00 90.69 229 VAL A O 1
ATOM 1861 N N . ARG A 1 230 ? -4.301 -8.826 -1.053 1.00 76.25 230 ARG A N 1
ATOM 1862 C CA . ARG A 1 230 ? -5.468 -9.716 -1.029 1.00 76.25 230 ARG A CA 1
ATOM 1863 C C . ARG A 1 230 ? -6.354 -9.387 0.167 1.00 76.25 230 ARG A C 1
ATOM 1865 O O . ARG A 1 230 ? -5.920 -8.750 1.119 1.00 76.25 230 ARG A O 1
ATOM 1872 N N . ASP A 1 231 ? -7.576 -9.903 0.142 1.00 66.94 231 ASP A N 1
ATOM 1873 C CA . ASP A 1 231 ? -8.565 -9.688 1.205 1.00 66.94 231 ASP A CA 1
ATOM 1874 C C . ASP A 1 231 ? -8.304 -10.435 2.512 1.00 66.94 231 ASP A C 1
ATOM 1876 O O . ASP A 1 231 ? -9.005 -10.198 3.492 1.00 66.94 231 ASP A O 1
ATOM 1880 N N . MET A 1 232 ? -7.326 -11.339 2.558 1.00 60.94 232 MET A N 1
ATOM 1881 C CA . MET A 1 232 ? -7.074 -12.190 3.721 1.00 60.94 232 MET A CA 1
ATOM 1882 C C . MET A 1 232 ? -5.601 -12.150 4.119 1.00 60.94 232 MET A C 1
ATOM 1884 O O . MET A 1 232 ? -4.735 -12.214 3.246 1.00 60.94 232 MET A O 1
ATOM 1888 N N . GLN A 1 233 ? -5.338 -12.069 5.431 1.00 56.19 233 GLN A N 1
ATOM 1889 C CA . GLN A 1 233 ? -3.992 -11.959 6.000 1.00 56.19 233 GLN A CA 1
ATOM 1890 C C . GLN A 1 233 ? -3.062 -13.075 5.504 1.00 56.19 233 GLN A C 1
ATOM 1892 O O . GLN A 1 233 ? -3.254 -14.258 5.793 1.00 56.19 233 GLN A O 1
ATOM 1897 N N . TRP A 1 234 ? -2.023 -12.686 4.763 1.00 49.22 234 TRP A N 1
ATOM 1898 C CA . TRP A 1 234 ? -1.041 -13.600 4.175 1.00 49.22 234 TRP A CA 1
ATOM 1899 C C . TRP A 1 234 ? 0.042 -14.039 5.175 1.00 49.22 234 TRP A C 1
ATOM 1901 O O . TRP A 1 234 ? 0.517 -15.179 5.151 1.00 49.22 234 TRP A O 1
ATOM 1911 N N . HIS A 1 235 ? 0.438 -13.156 6.095 1.00 49.97 235 HIS A N 1
ATOM 1912 C CA . HIS A 1 235 ? 1.445 -13.464 7.110 1.00 49.97 235 HIS A CA 1
ATOM 1913 C C . HIS A 1 235 ? 0.812 -14.093 8.358 1.00 49.97 235 HIS A C 1
ATOM 1915 O O . HIS A 1 235 ? 0.156 -13.421 9.142 1.00 49.97 235 HIS A O 1
ATOM 1921 N N . LYS A 1 236 ? 1.086 -15.383 8.597 1.00 43.62 236 LYS A N 1
ATOM 1922 C CA . LYS A 1 236 ? 0.685 -16.085 9.835 1.00 43.62 236 LYS A CA 1
ATOM 1923 C C . LYS A 1 236 ? 1.571 -15.773 11.051 1.00 43.62 236 LYS A C 1
ATOM 1925 O O . LYS A 1 236 ? 1.233 -16.148 12.170 1.00 43.62 236 LYS A O 1
ATOM 1930 N N . ARG A 1 237 ? 2.742 -15.149 10.859 1.00 44.12 237 ARG A N 1
ATOM 1931 C CA . ARG A 1 237 ? 3.670 -14.852 11.967 1.00 44.12 237 ARG A CA 1
ATOM 1932 C C . ARG A 1 237 ? 3.070 -13.764 12.858 1.00 44.12 237 ARG A C 1
ATOM 1934 O O . ARG A 1 237 ? 2.882 -12.648 12.400 1.00 44.12 237 ARG A O 1
ATOM 1941 N N . GLY A 1 238 ? 2.813 -14.097 14.122 1.00 43.25 238 GLY A N 1
ATOM 1942 C CA . GLY A 1 238 ? 2.248 -13.169 15.109 1.00 43.25 238 GLY A CA 1
ATOM 1943 C C . GLY A 1 238 ? 0.716 -13.123 15.157 1.00 43.25 238 GLY A C 1
ATOM 1944 O O . GLY A 1 238 ? 0.179 -12.396 15.986 1.00 43.25 238 GLY A O 1
ATOM 1945 N N . CYS A 1 239 ? 0.025 -13.910 14.324 1.00 41.88 239 CYS A N 1
ATOM 1946 C CA . CYS A 1 239 ? -1.415 -14.137 14.432 1.00 41.88 239 CYS A CA 1
ATOM 1947 C C . CYS A 1 239 ? -1.694 -15.100 15.599 1.00 41.88 239 CYS A C 1
ATOM 1949 O O . CYS A 1 239 ? -1.013 -16.121 15.738 1.00 41.88 239 CYS A O 1
ATOM 1951 N N . PHE A 1 240 ? -2.676 -14.782 16.444 1.00 42.16 240 PHE A N 1
ATOM 1952 C CA . PHE A 1 240 ? -3.129 -15.683 17.499 1.00 42.16 240 PHE A CA 1
ATOM 1953 C C . PHE A 1 240 ? -3.931 -16.819 16.853 1.00 42.16 240 PHE A C 1
ATOM 1955 O O . PHE A 1 240 ? -5.125 -16.695 16.600 1.00 42.16 240 PHE A O 1
ATOM 1962 N N . THR A 1 241 ? -3.291 -17.950 16.560 1.00 44.75 241 THR A N 1
ATOM 1963 C CA . THR A 1 241 ? -4.050 -19.181 16.333 1.00 44.75 241 THR A CA 1
ATOM 1964 C C . THR A 1 241 ? -4.572 -19.625 17.687 1.00 44.75 241 THR A C 1
ATOM 1966 O O . THR A 1 241 ? -3.779 -20.041 18.535 1.00 44.75 241 THR A O 1
ATOM 1969 N N . VAL A 1 242 ? -5.884 -19.525 17.908 1.00 46.50 242 VAL A N 1
ATOM 1970 C CA . VAL A 1 242 ? -6.521 -20.253 19.009 1.00 46.50 242 VAL A CA 1
ATOM 1971 C C . VAL A 1 242 ? -6.107 -21.719 18.833 1.00 46.50 242 VAL A C 1
ATOM 1973 O O . VAL A 1 242 ? -6.345 -22.265 17.754 1.00 46.50 242 VAL A O 1
ATOM 1976 N N . PRO A 1 243 ? -5.415 -22.341 19.805 1.00 42.81 243 PRO A N 1
ATOM 1977 C CA . PRO A 1 243 ? -5.094 -23.756 19.710 1.00 42.81 243 PRO A CA 1
ATOM 1978 C C . PRO A 1 243 ? -6.396 -24.527 19.526 1.00 42.81 243 PRO A C 1
ATOM 1980 O O . PRO A 1 243 ? -7.366 -24.240 20.236 1.00 42.81 243 PRO A O 1
ATOM 1983 N N . ASP A 1 244 ? -6.425 -25.484 18.595 1.00 52.22 244 ASP A N 1
ATOM 1984 C CA . ASP A 1 244 ? -7.563 -26.394 18.488 1.00 52.22 244 ASP A CA 1
ATOM 1985 C C . ASP A 1 244 ? -7.886 -26.943 19.886 1.00 52.22 244 ASP A C 1
ATOM 1987 O O . ASP A 1 244 ? -6.960 -27.293 20.635 1.00 52.22 244 ASP A O 1
ATOM 1991 N N . PRO A 1 245 ? -9.172 -26.986 20.285 1.00 59.25 245 PRO A N 1
ATOM 1992 C CA . PRO A 1 245 ? -9.543 -27.540 21.574 1.00 59.25 245 PRO A CA 1
ATOM 1993 C C . PRO A 1 245 ? -8.949 -28.942 21.681 1.00 59.25 245 PRO A C 1
ATOM 1995 O O . PRO A 1 245 ? -9.102 -29.755 20.766 1.00 59.25 245 PRO A O 1
ATOM 1998 N N . ALA A 1 246 ? -8.240 -29.195 22.786 1.00 60.22 246 ALA A N 1
ATOM 1999 C CA . ALA A 1 246 ? -7.552 -30.457 23.010 1.00 60.22 246 ALA A CA 1
ATOM 2000 C C . ALA A 1 246 ? -8.495 -31.628 22.679 1.00 60.22 246 ALA A C 1
ATOM 2002 O O . ALA A 1 246 ? -9.656 -31.603 23.116 1.00 60.22 246 ALA A O 1
ATOM 2003 N N . PRO A 1 247 ? -8.042 -32.631 21.902 1.00 66.25 247 PRO A N 1
ATOM 2004 C CA . PRO A 1 247 ? -8.877 -33.774 21.579 1.00 66.25 247 PRO A CA 1
ATOM 2005 C C . PRO A 1 247 ? -9.414 -34.366 22.880 1.00 66.25 247 PRO A C 1
ATOM 2007 O O . PRO A 1 247 ? -8.655 -34.625 23.817 1.00 66.25 247 PRO A O 1
ATOM 2010 N N . LYS A 1 248 ? -10.743 -34.516 22.957 1.00 63.09 248 LYS A N 1
ATOM 2011 C CA . LYS A 1 248 ? -11.402 -35.088 24.134 1.00 63.09 248 LYS A CA 1
ATOM 2012 C C . LYS A 1 248 ? -10.717 -36.420 24.469 1.00 63.09 248 LYS A C 1
ATOM 2014 O O . LYS A 1 248 ? -10.515 -37.215 23.546 1.00 63.09 248 LYS A O 1
ATOM 2019 N N . PRO A 1 249 ? -10.375 -36.681 25.745 1.00 64.25 249 PRO A N 1
ATOM 2020 C CA . PRO A 1 249 ? -9.849 -37.975 26.151 1.00 64.25 249 PRO A CA 1
ATOM 2021 C C . PRO A 1 249 ? -10.774 -39.072 25.632 1.00 64.25 249 PRO A C 1
ATOM 2023 O O . PRO A 1 249 ? -11.990 -38.988 25.817 1.00 64.25 249 PRO A O 1
ATOM 2026 N N . ASN A 1 250 ? -10.207 -40.057 24.938 1.00 60.81 250 ASN A N 1
ATOM 2027 C CA . ASN A 1 250 ? -10.977 -41.163 24.390 1.00 60.81 250 ASN A CA 1
ATOM 2028 C C . ASN A 1 250 ? -11.695 -41.876 25.555 1.00 60.81 250 ASN A C 1
ATOM 2030 O O . ASN A 1 250 ? -11.009 -42.375 26.448 1.00 60.81 250 ASN A O 1
ATOM 2034 N N . PRO A 1 251 ? -13.041 -41.917 25.593 1.00 64.12 251 PRO A N 1
ATOM 2035 C CA . PRO A 1 251 ? -13.775 -42.457 26.738 1.00 64.12 251 PRO A CA 1
ATOM 2036 C C . PRO A 1 251 ? -13.614 -43.973 26.916 1.00 64.12 251 PRO A C 1
ATOM 2038 O O . PRO A 1 251 ? -14.054 -44.505 27.929 1.00 64.12 251 PRO A O 1
ATOM 2041 N N . ASN A 1 252 ? -12.963 -44.664 25.976 1.00 62.75 252 ASN A N 1
ATOM 2042 C CA . ASN A 1 252 ? -12.641 -46.080 26.087 1.00 62.75 252 ASN A CA 1
ATOM 2043 C C . ASN A 1 252 ? -11.139 -46.311 25.870 1.00 62.75 252 ASN A C 1
ATOM 2045 O O . ASN A 1 252 ? -10.684 -46.329 24.721 1.00 62.75 252 ASN A O 1
ATOM 2049 N N . PRO A 1 253 ? -10.357 -46.562 26.935 1.00 59.72 253 PRO A N 1
ATOM 2050 C CA . PRO A 1 253 ? -9.149 -47.349 26.782 1.00 59.72 253 PRO A CA 1
ATOM 2051 C C . PRO A 1 253 ? -9.608 -48.734 26.329 1.00 59.72 253 PRO A C 1
ATOM 2053 O O . PRO A 1 253 ? -10.282 -49.445 27.073 1.00 59.72 253 PRO A O 1
ATOM 2056 N N . ASN A 1 254 ? -9.307 -49.096 25.084 1.00 61.62 254 ASN A N 1
ATOM 2057 C CA . ASN A 1 254 ? -9.507 -50.461 24.621 1.00 61.62 254 ASN A CA 1
ATOM 2058 C C . ASN A 1 254 ? -8.787 -51.389 25.622 1.00 61.62 254 ASN A C 1
ATOM 2060 O O . ASN A 1 254 ? -7.605 -51.141 25.886 1.00 61.62 254 ASN A O 1
ATOM 2064 N N . PRO A 1 255 ? -9.453 -52.386 26.235 1.00 65.00 255 PRO A N 1
ATOM 2065 C CA . PRO A 1 255 ? -8.779 -53.306 27.136 1.00 65.00 255 PRO A CA 1
ATOM 2066 C C . PRO A 1 255 ? -7.601 -53.926 26.393 1.00 65.00 255 PRO A C 1
ATOM 2068 O O . PRO A 1 255 ? -7.758 -54.411 25.271 1.00 65.00 255 PRO A O 1
ATOM 2071 N N . ASN A 1 256 ? -6.414 -53.853 26.994 1.00 63.06 256 ASN A N 1
ATOM 2072 C CA . ASN A 1 256 ? -5.214 -54.453 26.428 1.00 63.06 256 ASN A CA 1
ATOM 2073 C C . ASN A 1 256 ? -5.523 -55.916 26.049 1.00 63.06 256 ASN A C 1
ATOM 2075 O O . ASN A 1 256 ? -6.132 -56.616 26.866 1.00 63.06 256 ASN A O 1
ATOM 2079 N N . PRO A 1 257 ? -5.132 -56.397 24.854 1.00 67.69 257 PRO A N 1
ATOM 2080 C CA . PRO A 1 257 ? -5.294 -57.802 24.503 1.00 67.69 257 PRO A CA 1
ATOM 2081 C C . PRO A 1 257 ? -4.671 -58.678 25.592 1.00 67.69 257 PRO A C 1
ATOM 2083 O O . PRO A 1 257 ? -3.561 -58.397 26.053 1.00 67.69 257 PRO A O 1
ATOM 2086 N N . ALA A 1 258 ? -5.397 -59.710 26.027 1.00 65.75 258 ALA A N 1
ATOM 2087 C CA . ALA A 1 258 ? -4.910 -60.631 27.045 1.00 65.75 258 ALA A CA 1
ATOM 2088 C C . ALA A 1 258 ? -3.535 -61.198 26.630 1.00 65.75 258 ALA A C 1
ATOM 2090 O O . ALA A 1 258 ? -3.358 -61.548 25.457 1.00 65.75 258 ALA A O 1
ATOM 2091 N N . PRO A 1 259 ? -2.556 -61.280 27.550 1.00 71.62 259 PRO A N 1
ATOM 2092 C CA . PRO A 1 259 ? -1.243 -61.822 27.232 1.00 71.62 259 PRO A CA 1
ATOM 2093 C C . PRO A 1 259 ? -1.368 -63.260 26.716 1.00 71.62 259 PRO A C 1
ATOM 2095 O O . PRO A 1 259 ? -2.144 -64.059 27.244 1.00 71.62 259 PRO A O 1
ATOM 2098 N N . ALA A 1 260 ? -0.614 -63.569 25.658 1.00 72.81 260 ALA A N 1
ATOM 2099 C CA . ALA A 1 260 ? -0.625 -64.882 25.028 1.00 72.81 260 ALA A CA 1
ATOM 2100 C C . ALA A 1 260 ? -0.258 -65.987 26.043 1.00 72.81 260 ALA A C 1
ATOM 2102 O O . ALA A 1 260 ? 0.614 -65.767 26.890 1.00 72.81 260 ALA A O 1
ATOM 2103 N N . PRO A 1 261 ? -0.897 -67.170 25.971 1.00 72.12 261 PRO A N 1
ATOM 2104 C CA . PRO A 1 261 ? -0.596 -68.273 26.874 1.00 72.12 261 PRO A CA 1
ATOM 2105 C C . PRO A 1 261 ? 0.866 -68.714 26.731 1.00 72.12 261 PRO A C 1
ATOM 2107 O O . PRO A 1 261 ? 1.407 -68.781 25.626 1.00 72.12 261 PRO A O 1
ATOM 2110 N N . ALA A 1 262 ? 1.502 -68.998 27.870 1.00 71.56 262 ALA A N 1
ATOM 2111 C CA . ALA A 1 262 ? 2.898 -69.411 27.929 1.00 71.56 262 ALA A CA 1
ATOM 2112 C C . ALA A 1 262 ? 3.139 -70.699 27.112 1.00 71.56 262 ALA A C 1
ATOM 2114 O O . ALA A 1 262 ? 2.290 -71.597 27.124 1.00 71.56 262 ALA A O 1
ATOM 2115 N N . PRO A 1 263 ? 4.284 -70.818 26.416 1.00 71.31 263 PRO A N 1
ATOM 2116 C CA . PRO A 1 263 ? 4.614 -72.020 25.661 1.00 71.31 263 PRO A CA 1
ATOM 2117 C C . PRO A 1 263 ? 4.760 -73.231 26.591 1.00 71.31 263 PRO A C 1
ATOM 2119 O O . PRO A 1 263 ? 5.319 -73.132 27.685 1.00 71.31 263 PRO A O 1
ATOM 2122 N N . ALA A 1 264 ? 4.245 -74.378 26.141 1.00 70.81 264 ALA A N 1
ATOM 2123 C CA . ALA A 1 264 ? 4.302 -75.636 26.876 1.00 70.81 264 ALA A CA 1
ATOM 2124 C C . ALA A 1 264 ? 5.762 -76.069 27.136 1.00 70.81 264 ALA A C 1
ATOM 2126 O O . ALA A 1 264 ? 6.616 -75.887 26.262 1.00 70.81 264 ALA A O 1
ATOM 2127 N N . PRO A 1 265 ? 6.069 -76.649 28.312 1.00 65.88 265 PRO A N 1
ATOM 2128 C CA . PRO A 1 265 ? 7.419 -77.092 28.638 1.00 65.88 265 PRO A CA 1
ATOM 2129 C C . PRO A 1 265 ? 7.888 -78.201 27.687 1.00 65.88 265 PRO A C 1
ATOM 2131 O O . PRO A 1 265 ? 7.142 -79.128 27.368 1.00 65.88 265 PRO A O 1
ATOM 2134 N N . ALA A 1 266 ? 9.142 -78.095 27.242 1.00 66.00 266 ALA A N 1
ATOM 2135 C CA . ALA A 1 266 ? 9.780 -79.078 26.375 1.00 66.00 266 ALA A CA 1
ATOM 2136 C C . ALA A 1 266 ? 9.908 -80.439 27.082 1.00 66.00 266 ALA A C 1
ATOM 2138 O O . ALA A 1 266 ? 10.306 -80.513 28.246 1.00 66.00 266 ALA A O 1
ATOM 2139 N N . ALA A 1 267 ? 9.570 -81.512 26.363 1.00 64.38 267 ALA A N 1
ATOM 2140 C CA . ALA A 1 267 ? 9.699 -82.884 26.843 1.00 64.38 267 ALA A CA 1
ATOM 2141 C C . ALA A 1 267 ? 11.178 -83.249 27.101 1.00 64.38 267 ALA A C 1
ATOM 2143 O O . ALA A 1 267 ? 12.050 -82.813 26.344 1.00 64.38 267 ALA A O 1
ATOM 2144 N N . PRO A 1 268 ? 11.481 -84.052 28.138 1.00 53.00 268 PRO A N 1
ATOM 2145 C CA . PRO A 1 268 ? 12.851 -84.426 28.459 1.00 53.00 268 PRO A CA 1
ATOM 2146 C C . PRO A 1 268 ? 13.450 -85.337 27.380 1.00 53.00 268 PRO A C 1
ATOM 2148 O O . PRO A 1 268 ? 12.825 -86.294 26.921 1.00 53.00 268 PRO A O 1
ATOM 2151 N N . SER A 1 269 ? 14.687 -85.034 26.993 1.00 51.72 269 SER A N 1
ATOM 2152 C CA . SER A 1 269 ? 15.502 -85.827 26.079 1.00 51.72 269 SER A CA 1
ATOM 2153 C C . SER A 1 269 ? 15.865 -87.178 26.702 1.00 51.72 269 SER A C 1
ATOM 2155 O O . SER A 1 269 ? 16.440 -87.249 27.787 1.00 51.72 269 SER A O 1
ATOM 2157 N N . ALA A 1 270 ? 15.536 -88.262 25.997 1.00 50.97 270 ALA A N 1
ATOM 2158 C CA . ALA A 1 270 ? 15.917 -89.616 26.374 1.00 50.97 270 ALA A CA 1
ATOM 2159 C C . ALA A 1 270 ? 17.436 -89.810 26.232 1.00 50.97 270 ALA A C 1
ATOM 2161 O O . ALA A 1 270 ? 18.014 -89.598 25.165 1.00 50.97 270 ALA A O 1
ATOM 2162 N N . THR A 1 271 ? 18.074 -90.233 27.318 1.00 51.25 271 THR A N 1
ATOM 2163 C CA . THR A 1 271 ? 19.448 -90.729 27.359 1.00 51.25 271 THR A CA 1
ATOM 2164 C C . THR A 1 271 ? 19.540 -92.067 26.626 1.00 51.25 271 THR A C 1
ATOM 2166 O O . THR A 1 271 ? 18.962 -93.063 27.057 1.00 51.25 271 THR A O 1
ATOM 2169 N N . ALA A 1 272 ? 20.292 -92.110 25.526 1.00 46.19 272 ALA A N 1
ATOM 2170 C CA . ALA A 1 272 ? 20.728 -93.361 24.918 1.00 46.19 272 ALA A CA 1
ATOM 2171 C C . ALA A 1 272 ? 22.051 -93.791 25.565 1.00 46.19 272 ALA A C 1
ATOM 2173 O O . ALA A 1 272 ? 23.085 -93.151 25.381 1.00 46.19 272 ALA A O 1
ATOM 2174 N N . ALA A 1 273 ? 21.991 -94.868 26.344 1.00 42.78 273 ALA A N 1
ATOM 2175 C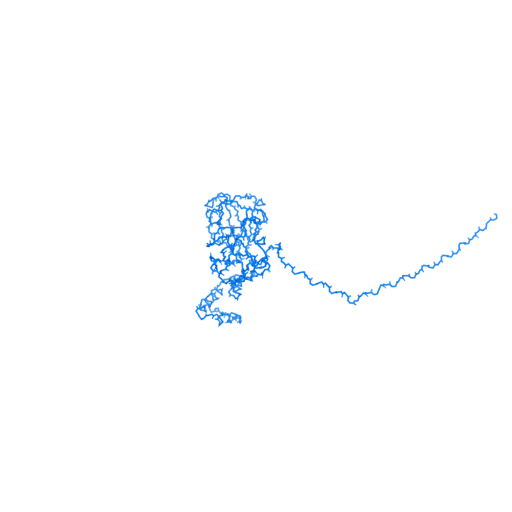 CA . ALA A 1 273 ? 23.150 -95.663 26.709 1.00 42.78 273 ALA A CA 1
ATOM 2176 C C . ALA A 1 273 ? 23.550 -96.527 25.503 1.00 42.78 273 ALA A C 1
ATOM 2178 O O . ALA A 1 273 ? 22.695 -97.189 24.914 1.00 42.78 273 ALA A O 1
ATOM 2179 N N . SER A 1 274 ? 24.835 -96.559 25.166 1.00 49.12 274 SER A N 1
ATOM 2180 C CA . SER A 1 274 ? 25.410 -97.616 24.335 1.00 49.12 274 SER A CA 1
ATOM 2181 C C . SER A 1 274 ? 26.625 -98.202 25.041 1.00 49.12 274 SER A C 1
ATOM 2183 O O . SER A 1 274 ? 27.456 -97.469 25.577 1.00 49.12 274 SER A O 1
ATOM 2185 N N . SER A 1 275 ? 26.616 -99.530 25.056 1.00 44.66 275 SER A N 1
ATOM 2186 C CA . SER A 1 275 ? 27.585 -100.486 25.586 1.00 44.66 275 SER A CA 1
ATOM 2187 C C . SER A 1 275 ? 28.967 -100.370 24.957 1.00 44.66 275 SER A C 1
ATOM 2189 O O . SER A 1 275 ? 29.036 -99.945 23.782 1.00 44.66 275 SER A O 1
#

Sequence (275 aa):
MYCVLVDYSFSSAVWSLILTAPIHCRGSIAEQVMQCYISPNLLQQRNKLIYILDGLRASLFEFENFRGKKVELSAECKDLIEKNLEKVGSIIVESCPWVAFEQKGFLGEQFVLEKGEYPRWSTWTNSQSSSCLLSIRPLRVDSADHKLHLFENASFAGRKMEIVDDDIPSLWVHGFQDRVASAKAVNGTWVGYMYPGYRGRQFVFEHGEYKHWNDWGATEPQLQSIRRVRDMQWHKRGCFTVPDPAPKPNPNPNPNPAPAPAPAPAAPSATAASS

Organism: Cyprinus carpio (NCBI:txid7962)

InterPro domains:
  IPR001064 Beta/gamma crystallin [PF00030] (58-138)
  IPR001064 Beta/gamma crystallin [PF00030] (147-229)
  IPR001064 Beta/gamma crystallin [PR01367] (93-112)
  IPR001064 Beta/gamma crystallin [PR01367] (113-127)
  IPR001064 Beta/gamma crystallin [PR01367] (148-167)
  IPR001064 Beta/gamma crystallin [PR01367] (207-216)
  IPR001064 Beta/gamma crystallin [PS50915] (96-140)
  IPR001064 Beta/gamma crystallin [PS50915] (188-230)
  IPR001064 Beta/gamma crystallin [SM00247] (57-139)
  IPR001064 Beta/gamma crystallin [SM00247] (147-229)
  IPR011024 Gamma-crystallin-like [SSF49695] (59-230)
  IPR050252 Beta/Gamma-Crystallin [PTHR11818] (47-241)

Foldseek 3Di:
DDPPPPPPCPPVLLVVLLVPDDPVCNVVLVVQLVVLSVDPDVVLSVLSVCCSRVAFWKWFALAFQRDDDIDIDRFWDQFCVVVVRQATAWMAGQWAWKWWAQHGRRAHFIWIRAHAIGRGQVSGAQAPPDSHTTIMGGDDFRFPKWWKKFAQAFQRDDDIDIDIPDWFLFPVVVVDDQFTFWMAGQHAKKWWALDGRRGHTIFIDDHGTGRGPVSRPDPHRGTTTMDGDDNHDPDPVNGDDPPDDPPDPDPDPDPDPDDDDDDDDDDDDDDDDDD

Radius of gyration: 29.52 Å; chains: 1; bounding box: 62×114×58 Å

pLDDT: mean 80.56, std 20.26, range [24.12, 98.75]